Protein AF-A0A515DBM9-F1 (afdb_monomer)

Mean predicted aligned error: 14.66 Å

Organism: NCBI:txid2509614

Secondary structure (DSSP, 8-state):
---TTSHHHHHHHHHSSSSS-----PPPPEEEEEEEE-S--SS---PPPSEEEEEEEHHHHHTTEEEHHHHTT-EEE-TT---SEEEEE--SS-SEEEB-TTT--B----SS--EEEEEEESS-GGG-SEEEEEEES-EETTEE-EEEEEEETTEEEEEEEEEEEEEEE------PPPHHHHHHHHHHHHHHHHHHHT--

InterPro domains:
  IPR013424 PEP-CTERM protein-sorting domain [PF07589] (175-198)
  IPR013424 PEP-CTERM protein-sorting domain [TIGR02595] (176-200)

pLDDT: mean 72.13, std 17.48, range [35.03, 95.0]

Foldseek 3Di:
DDDPPVVVVVVVVVVVVPPPDPPPPDQQFKKKKWKDWDPQFDDDDDFDWPTKIFIAGLVCLLVQKDFQVRRLRIDTGGPPDDFDHKHKDCPKVDRIFGADSVFRFTDQDPDIGFIKIKTFHDDDPVPGQWMKIWTPRDDDPPHFDIAMFTGDRNHGPGGHGTTIGMGIDGPDDPPPPDVVVVVVVVVVVVVVVVVVVVVD

Nearest PDB structures (foldseek):
  2qxl-assembly1_B  TM=1.849E-01  e=3.961E-01  Saccharomyces cerevisiae
  6uxd-assembly2_B  TM=2.410E-01  e=1.593E+00  Chlamydia trachomatis L2/434/Bu
  7uqo-assembly1_A-2  TM=1.968E-01  e=7.526E+00  Papaver somniferum

Radius of gyration: 26.6 Å; Cα contacts (8 Å, |Δi|>4): 380; chains: 1; bounding box: 53×60×79 Å

Structure (mmCIF, N/CA/C/O backbone):
data_AF-A0A515DBM9-F1
#
_entry.id   AF-A0A515DBM9-F1
#
loop_
_atom_site.group_PDB
_atom_site.id
_atom_site.type_symbol
_atom_site.label_atom_id
_atom_site.label_alt_id
_atom_site.label_comp_id
_atom_site.label_asym_id
_atom_site.label_entity_id
_atom_site.label_seq_id
_atom_site.pdbx_PDB_ins_code
_atom_site.Cartn_x
_atom_site.Cartn_y
_atom_site.Cartn_z
_atom_site.occupancy
_atom_site.B_iso_or_equiv
_atom_site.auth_seq_id
_atom_site.auth_comp_id
_atom_site.auth_asym_id
_atom_site.auth_atom_id
_atom_site.pdbx_PDB_model_num
ATOM 1 N N . MET A 1 1 ? -8.341 -41.138 61.648 1.00 41.19 1 MET A N 1
ATOM 2 C CA . MET A 1 1 ? -9.030 -42.070 60.730 1.00 41.19 1 MET A CA 1
ATOM 3 C C . MET A 1 1 ? -10.044 -41.255 59.931 1.00 41.19 1 MET A C 1
ATOM 5 O O . MET A 1 1 ? -11.132 -40.985 60.417 1.00 41.19 1 MET A O 1
ATOM 9 N N . PHE A 1 2 ? -9.624 -40.714 58.783 1.00 37.59 2 PHE A N 1
ATOM 10 C CA . PHE A 1 2 ? -10.452 -39.827 57.959 1.00 37.59 2 PHE A CA 1
ATOM 11 C C . PHE A 1 2 ? -11.397 -40.660 57.083 1.00 37.59 2 PHE A C 1
ATOM 13 O O . PHE A 1 2 ? -10.978 -41.617 56.439 1.00 37.59 2 PHE A O 1
ATOM 20 N N . SER A 1 3 ? -12.682 -40.311 57.102 1.00 39.69 3 SER A N 1
ATOM 21 C CA . SER A 1 3 ? -13.741 -40.995 56.355 1.00 39.69 3 SER A CA 1
ATOM 22 C C . SER A 1 3 ? -13.562 -40.825 54.841 1.00 39.69 3 SER A C 1
ATOM 24 O O . SER A 1 3 ? -13.432 -39.707 54.341 1.00 39.69 3 SER A O 1
ATOM 26 N N . LEU A 1 4 ? -13.636 -41.942 54.107 1.00 41.78 4 LEU A N 1
ATOM 27 C CA . LEU A 1 4 ? -13.521 -42.051 52.642 1.00 41.78 4 LEU A CA 1
ATOM 28 C C . LEU A 1 4 ? -14.503 -41.161 51.847 1.00 41.78 4 LEU A C 1
ATOM 30 O O . LEU A 1 4 ? -14.350 -41.003 50.636 1.00 41.78 4 LEU A O 1
ATOM 34 N N . LYS A 1 5 ? -15.519 -40.576 52.496 1.00 42.00 5 LYS A N 1
ATOM 35 C CA . LYS A 1 5 ? -16.531 -39.735 51.837 1.00 42.00 5 LYS A CA 1
ATOM 36 C C . LYS A 1 5 ? -16.045 -38.313 51.527 1.00 42.00 5 LYS A C 1
ATOM 38 O O . LYS A 1 5 ? -16.562 -37.705 50.595 1.00 42.00 5 LYS A O 1
ATOM 43 N N . SER A 1 6 ? -15.022 -37.808 52.219 1.00 39.69 6 SER A N 1
ATOM 44 C CA . SER A 1 6 ? -14.533 -36.429 52.029 1.00 39.69 6 SER A CA 1
ATOM 45 C C . SER A 1 6 ? -13.520 -36.274 50.885 1.00 39.69 6 SER A C 1
ATOM 47 O O . SER A 1 6 ? -13.275 -35.163 50.427 1.00 39.69 6 SER A O 1
ATOM 49 N N . ILE A 1 7 ? -12.964 -37.379 50.376 1.00 42.91 7 ILE A N 1
ATOM 50 C CA . ILE A 1 7 ? -11.946 -37.368 49.306 1.00 42.91 7 ILE A CA 1
ATOM 51 C C . ILE A 1 7 ? -12.584 -37.237 47.908 1.00 42.91 7 ILE A C 1
ATOM 53 O O . ILE A 1 7 ? -11.959 -36.724 46.983 1.00 42.91 7 ILE A O 1
ATOM 57 N N . ARG A 1 8 ? -13.861 -37.612 47.742 1.00 36.41 8 ARG A N 1
ATOM 58 C CA . ARG A 1 8 ? -14.547 -37.541 46.436 1.00 36.41 8 ARG A CA 1
ATOM 59 C C . ARG A 1 8 ? -14.999 -36.134 46.032 1.00 36.41 8 ARG A C 1
ATOM 61 O O . ARG A 1 8 ? -15.153 -35.883 44.844 1.00 36.41 8 ARG A O 1
ATOM 68 N N . VAL A 1 9 ? -15.177 -35.211 46.979 1.00 38.59 9 VAL A N 1
ATOM 69 C CA . VAL A 1 9 ? -15.640 -33.843 46.668 1.00 38.59 9 VAL A CA 1
ATOM 70 C C . VAL A 1 9 ? -14.492 -32.953 46.175 1.00 38.59 9 VAL A C 1
ATOM 72 O O . VAL A 1 9 ? -14.706 -32.095 45.327 1.00 38.59 9 VAL A O 1
ATOM 75 N N . VAL A 1 10 ? -13.256 -33.203 46.616 1.00 37.72 10 VAL A N 1
ATOM 76 C CA . VAL A 1 10 ? -12.086 -32.407 46.200 1.00 37.72 10 VAL A CA 1
ATOM 77 C C . VAL A 1 10 ? -11.601 -32.796 44.795 1.00 37.72 10 VAL A C 1
ATOM 79 O O . VAL A 1 10 ? -11.209 -31.931 44.018 1.00 37.72 10 VAL A O 1
ATOM 82 N N . ALA A 1 11 ? -11.713 -34.073 44.413 1.00 35.62 11 ALA A N 1
ATOM 83 C CA . ALA A 1 11 ? -11.290 -34.542 43.090 1.00 35.62 11 ALA A CA 1
ATOM 84 C C . ALA A 1 11 ? -12.222 -34.097 41.941 1.00 35.62 11 ALA A C 1
ATOM 86 O O . ALA A 1 11 ? -11.766 -33.938 40.812 1.00 35.62 11 ALA A O 1
ATOM 87 N N . ILE A 1 12 ? -13.508 -33.844 42.212 1.00 40.81 12 ILE A N 1
ATOM 88 C CA . ILE A 1 12 ? -14.466 -33.392 41.184 1.00 40.81 12 ILE A CA 1
ATOM 89 C C . ILE A 1 12 ? -14.315 -31.889 40.888 1.00 40.81 12 ILE A C 1
ATOM 91 O O . ILE A 1 12 ? -14.577 -31.460 39.768 1.00 40.81 12 ILE A O 1
ATOM 95 N N . VAL A 1 13 ? -13.820 -31.092 41.841 1.00 37.94 13 VAL A N 1
ATOM 96 C CA . VAL A 1 13 ? -13.580 -29.652 41.627 1.00 37.94 13 VAL A CA 1
ATOM 97 C C . VAL A 1 13 ? -12.274 -29.394 40.862 1.00 37.94 13 VAL A C 1
ATOM 99 O O . VAL A 1 13 ? -12.200 -28.436 40.102 1.00 37.94 13 VAL A O 1
ATOM 102 N N . LEU A 1 14 ? -11.274 -30.273 40.985 1.00 36.97 14 LEU A N 1
ATOM 103 C CA . LEU A 1 14 ? -9.994 -30.154 40.269 1.00 36.97 14 LEU A CA 1
ATOM 104 C C . LEU A 1 14 ? -9.995 -30.775 38.862 1.00 36.97 14 LEU A C 1
ATOM 106 O O . LEU A 1 14 ? -9.186 -30.384 38.028 1.00 36.97 14 LEU A O 1
ATOM 110 N N . ALA A 1 15 ? -10.906 -31.707 38.568 1.00 35.03 15 ALA A N 1
ATOM 111 C CA . ALA A 1 15 ? -11.012 -32.306 37.233 1.00 35.03 15 ALA A CA 1
ATOM 112 C C . ALA A 1 15 ? -11.817 -31.450 36.232 1.00 35.03 15 ALA A C 1
ATOM 114 O O . ALA A 1 15 ? -11.713 -31.671 35.030 1.00 35.03 15 ALA A O 1
ATOM 115 N N . PHE A 1 16 ? -12.590 -30.462 36.704 1.00 38.28 16 PHE A N 1
ATOM 116 C CA . PHE A 1 16 ? -13.340 -29.529 35.846 1.00 38.28 16 PHE A CA 1
ATOM 117 C C . PHE A 1 16 ? -12.646 -28.180 35.622 1.00 38.28 16 PHE A C 1
ATOM 119 O O . PHE A 1 16 ? -13.092 -27.402 34.782 1.00 38.28 16 PHE A O 1
ATOM 126 N N . SER A 1 17 ? -11.554 -27.891 36.331 1.00 39.47 17 SER A N 1
ATOM 127 C CA . SER A 1 17 ? -10.783 -26.655 36.156 1.00 39.47 17 SER A CA 1
ATOM 128 C C . SER A 1 17 ? -9.688 -26.754 35.086 1.00 39.47 17 SER A C 1
ATOM 130 O O . SER A 1 17 ? -9.089 -25.739 34.746 1.00 39.47 17 SER A O 1
ATOM 132 N N . GLY A 1 18 ? -9.424 -27.948 34.540 1.00 35.88 18 GLY A N 1
ATOM 133 C CA . GLY A 1 18 ? -8.358 -28.178 33.556 1.00 35.88 18 GLY A CA 1
ATOM 134 C C . GLY A 1 18 ? -8.780 -28.147 32.081 1.00 35.88 18 GLY A C 1
ATOM 135 O O . GLY A 1 18 ? -7.912 -28.190 31.216 1.00 35.88 18 GLY A O 1
ATOM 136 N N . SER A 1 19 ? -10.081 -28.099 31.770 1.00 40.66 19 SER A N 1
ATOM 137 C CA . SER A 1 19 ? -10.599 -28.329 30.403 1.00 40.66 19 SER A CA 1
ATOM 138 C C . SER A 1 19 ? -11.521 -27.232 29.846 1.00 40.66 19 SER A C 1
ATOM 140 O O . SER A 1 19 ? -12.054 -27.362 28.749 1.00 40.66 19 SER A O 1
ATOM 142 N N . LEU A 1 20 ? -11.661 -26.116 30.551 1.00 38.69 20 LEU A N 1
ATOM 143 C CA . LEU A 1 20 ? -12.246 -24.863 30.065 1.00 38.69 20 LEU A CA 1
ATOM 144 C C . LEU A 1 20 ? -11.194 -23.836 30.477 1.00 38.69 20 LEU A C 1
ATOM 146 O O . LEU A 1 20 ? -11.063 -23.579 31.660 1.00 38.69 20 LEU A O 1
ATOM 150 N N . PHE A 1 21 ? -10.222 -23.438 29.666 1.00 46.12 21 PHE A N 1
ATOM 151 C CA . PHE A 1 21 ? -10.362 -22.517 28.554 1.00 46.12 21 PHE A CA 1
ATOM 152 C C . PHE A 1 21 ? -9.154 -22.715 27.629 1.00 46.12 21 PHE A C 1
ATOM 154 O O . PHE A 1 21 ? -8.140 -22.032 27.761 1.00 46.12 21 PHE A O 1
ATOM 161 N N . ALA A 1 22 ? -9.248 -23.628 26.662 1.00 40.09 22 ALA A N 1
ATOM 162 C CA . ALA A 1 22 ? -8.466 -23.458 25.444 1.00 40.09 22 ALA A CA 1
ATOM 163 C C . ALA A 1 22 ? -9.094 -22.271 24.702 1.00 40.09 22 ALA A C 1
ATOM 165 O O . ALA A 1 22 ? -9.957 -22.440 23.845 1.00 40.09 22 ALA A O 1
ATOM 166 N N . LEU A 1 23 ? -8.741 -21.051 25.117 1.00 48.28 23 LEU A N 1
ATOM 167 C CA . LEU A 1 23 ? -8.966 -19.867 24.306 1.00 48.28 23 LEU A CA 1
ATOM 168 C C . LEU A 1 23 ? -8.167 -20.105 23.028 1.00 48.28 23 LEU A C 1
ATOM 170 O O . LEU A 1 23 ? -6.951 -19.933 23.012 1.00 48.28 23 LEU A O 1
ATOM 174 N N . GLN A 1 24 ? -8.833 -20.559 21.965 1.00 43.47 24 GLN A N 1
ATOM 175 C CA . GLN A 1 24 ? -8.288 -20.364 20.632 1.00 43.47 24 GLN A CA 1
ATOM 176 C C . GLN A 1 24 ? -8.042 -18.865 20.512 1.00 43.47 24 GLN A C 1
ATOM 178 O O . GLN A 1 24 ? -8.988 -18.077 20.584 1.00 43.47 24 GLN A O 1
ATOM 183 N N . ALA A 1 25 ? -6.770 -18.477 20.407 1.00 50.06 25 ALA A N 1
ATOM 184 C CA . ALA A 1 25 ? -6.402 -17.122 20.049 1.00 50.06 25 ALA A CA 1
ATOM 185 C C . ALA A 1 25 ? -7.096 -16.831 18.716 1.00 50.06 25 ALA A C 1
ATOM 187 O O . ALA A 1 25 ? -6.750 -17.401 17.680 1.00 50.06 25 ALA A O 1
ATOM 188 N N . LYS A 1 26 ? -8.163 -16.034 18.766 1.00 60.38 26 LYS A N 1
ATOM 189 C CA . LYS A 1 26 ? -8.825 -15.553 17.563 1.00 60.38 26 LYS A CA 1
ATOM 190 C C . LYS A 1 26 ? -7.794 -14.694 16.837 1.00 60.38 26 LYS A C 1
ATOM 192 O O . LYS A 1 26 ? -7.182 -13.839 17.473 1.00 60.38 26 LYS A O 1
ATOM 197 N N . ALA A 1 27 ? -7.591 -14.945 15.545 1.00 69.00 27 ALA A N 1
ATOM 198 C CA . ALA A 1 27 ? -6.772 -14.065 14.723 1.00 69.00 27 ALA A CA 1
ATOM 199 C C . ALA A 1 27 ? -7.301 -12.631 14.873 1.00 69.00 27 ALA A C 1
ATOM 201 O O . ALA A 1 27 ? -8.520 -12.421 14.815 1.00 69.00 27 ALA A O 1
ATOM 202 N N . ASP A 1 28 ? -6.398 -11.685 15.133 1.00 81.94 28 ASP A N 1
ATOM 203 C CA . ASP A 1 28 ? -6.764 -10.275 15.215 1.00 81.94 28 ASP A CA 1
ATOM 204 C C . ASP A 1 28 ? -7.433 -9.883 13.889 1.00 81.94 28 ASP A C 1
ATOM 206 O O . ASP A 1 28 ? -6.882 -10.203 12.829 1.00 81.94 28 ASP A O 1
ATOM 210 N N . PRO A 1 29 ? -8.641 -9.287 13.902 1.00 90.00 29 PRO A N 1
ATOM 211 C CA . PRO A 1 29 ? -9.253 -8.798 12.680 1.00 90.00 29 PRO A CA 1
ATOM 212 C C . PRO A 1 29 ? -8.290 -7.892 11.911 1.00 90.00 29 PRO A C 1
ATOM 214 O O . PRO A 1 29 ? -7.491 -7.176 12.510 1.00 90.00 29 PRO A O 1
ATOM 217 N N . VAL A 1 30 ? -8.378 -7.914 10.586 1.00 92.31 30 VAL A N 1
ATOM 218 C CA . VAL A 1 30 ? -7.498 -7.123 9.721 1.00 92.31 30 VAL A CA 1
ATOM 219 C C . VAL A 1 30 ? -8.224 -5.906 9.169 1.00 92.31 30 VAL A C 1
ATOM 221 O O . VAL A 1 30 ? -9.422 -5.961 8.890 1.00 92.31 30 VAL A O 1
ATOM 224 N N . VAL A 1 31 ? -7.483 -4.815 9.021 1.00 93.94 31 VAL A N 1
ATOM 225 C CA . VAL A 1 31 ? -7.875 -3.602 8.310 1.00 93.94 31 VAL A CA 1
ATOM 226 C C . VAL A 1 31 ? -7.131 -3.597 6.984 1.00 93.94 31 VAL A C 1
ATOM 228 O O . VAL A 1 31 ? -5.901 -3.545 6.964 1.00 93.94 31 VAL A O 1
ATOM 231 N N . THR A 1 32 ? -7.875 -3.631 5.883 1.00 95.00 32 THR A N 1
ATOM 232 C CA . THR A 1 32 ? -7.285 -3.625 4.542 1.00 95.00 32 THR A CA 1
ATOM 233 C C . THR A 1 32 ? -7.113 -2.193 4.063 1.00 95.00 32 THR A C 1
ATOM 235 O O . THR A 1 32 ? -8.085 -1.439 3.962 1.00 95.00 32 THR A O 1
ATOM 238 N N . TYR A 1 33 ? -5.880 -1.825 3.733 1.00 92.62 33 TYR A N 1
ATOM 239 C CA . TYR A 1 33 ? -5.545 -0.556 3.103 1.00 92.62 33 TYR A CA 1
ATOM 240 C C . TYR A 1 33 ? -5.491 -0.734 1.594 1.00 92.62 33 TYR A C 1
ATOM 242 O O . TYR A 1 33 ? -4.859 -1.659 1.092 1.00 92.62 33 TYR A O 1
ATOM 250 N N . THR A 1 34 ? -6.158 0.157 0.864 1.00 92.12 34 THR A N 1
ATOM 251 C CA . THR A 1 34 ? -6.182 0.153 -0.604 1.00 92.12 34 THR A CA 1
ATOM 252 C C . THR A 1 34 ? -5.805 1.520 -1.147 1.00 92.12 34 THR A C 1
ATOM 254 O O . THR A 1 34 ? -6.347 2.540 -0.721 1.00 92.12 34 THR A O 1
ATOM 257 N N . TRP A 1 35 ? -4.894 1.532 -2.111 1.00 88.69 35 TRP A N 1
ATOM 258 C CA . TRP A 1 35 ? -4.529 2.721 -2.868 1.00 88.69 35 TRP A CA 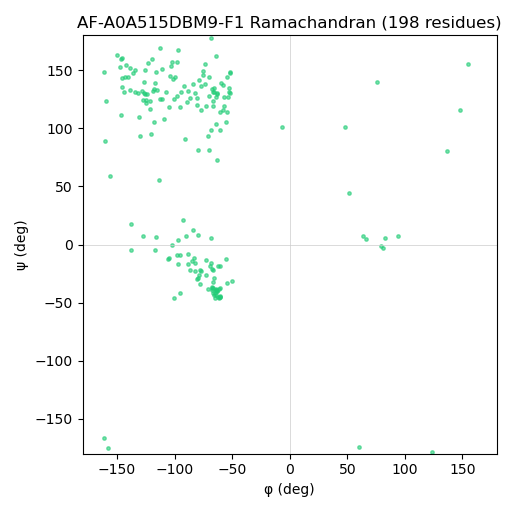1
ATOM 259 C C . TRP A 1 35 ? -5.575 3.060 -3.929 1.00 88.69 35 TRP A C 1
ATOM 261 O O . TRP A 1 35 ? -6.005 2.195 -4.693 1.00 88.69 35 TRP A O 1
ATOM 271 N N . THR A 1 36 ? -5.913 4.341 -4.042 1.00 84.88 36 THR A N 1
ATOM 272 C CA . THR A 1 36 ? -6.689 4.888 -5.155 1.00 84.88 36 THR A CA 1
ATOM 273 C C . THR A 1 36 ? -5.889 5.973 -5.857 1.00 84.88 36 THR A C 1
ATOM 275 O O . THR A 1 36 ? -5.494 6.967 -5.249 1.00 84.88 36 THR A O 1
ATOM 278 N N . THR A 1 37 ? -5.684 5.796 -7.160 1.00 81.06 37 THR A N 1
ATOM 279 C CA . THR A 1 37 ? -5.040 6.799 -8.011 1.00 81.06 37 THR A CA 1
ATOM 280 C C . THR A 1 37 ? -6.031 7.902 -8.371 1.00 81.06 37 THR A C 1
ATOM 282 O O . THR A 1 37 ? -7.204 7.641 -8.626 1.00 81.06 37 THR A O 1
ATOM 285 N N . THR A 1 38 ? -5.561 9.144 -8.415 1.00 76.75 38 THR A N 1
ATOM 286 C CA . THR A 1 38 ? -6.352 10.317 -8.796 1.00 76.75 38 THR A CA 1
ATOM 287 C C . THR A 1 38 ? -5.757 10.996 -10.023 1.00 76.75 38 THR A C 1
ATOM 289 O O . THR A 1 38 ? -4.566 10.883 -10.317 1.00 76.75 38 THR A O 1
ATOM 292 N N . SER A 1 39 ? -6.577 11.791 -10.705 1.00 67.75 39 SER A N 1
ATOM 293 C CA . SER A 1 39 ? -6.123 12.672 -11.782 1.00 67.75 39 SER A CA 1
ATOM 294 C C . SER A 1 39 ? -5.478 13.970 -11.272 1.00 67.75 39 SER A C 1
ATOM 296 O O . SER A 1 39 ? -5.244 14.877 -12.058 1.00 67.75 39 SER A O 1
ATOM 298 N N . GLN A 1 40 ? -5.224 14.120 -9.965 1.00 59.78 40 GLN A N 1
ATOM 299 C CA . GLN A 1 40 ? -4.712 15.368 -9.370 1.00 59.78 40 GLN A CA 1
ATOM 300 C C . GLN A 1 40 ? -3.183 15.423 -9.275 1.00 59.78 40 GLN A C 1
ATOM 302 O O . GLN A 1 40 ? -2.617 16.187 -8.497 1.00 59.78 40 GLN A O 1
ATOM 307 N N . GLY A 1 41 ? -2.512 14.612 -10.086 1.00 59.06 41 GLY A N 1
ATOM 308 C CA . GLY A 1 41 ? -1.076 14.696 -10.243 1.00 59.06 41 GLY A CA 1
ATOM 309 C C . GLY A 1 41 ? -0.601 16.011 -10.862 1.00 59.06 41 GLY A C 1
ATOM 310 O O . GLY A 1 41 ? -1.359 16.710 -11.529 1.00 59.06 41 GLY A O 1
ATOM 311 N N . PHE A 1 42 ? 0.681 16.332 -10.706 1.00 51.19 42 PHE A N 1
ATOM 312 C CA . PHE A 1 42 ? 1.343 17.251 -11.653 1.00 51.19 42 PHE A CA 1
ATOM 313 C C . PHE A 1 42 ? 1.454 16.511 -13.046 1.00 51.19 42 PHE A C 1
ATOM 315 O O . PHE A 1 42 ? 1.091 15.346 -13.133 1.00 51.19 42 PHE A O 1
ATOM 322 N N . GLY A 1 43 ? 1.963 17.074 -14.144 1.00 55.38 43 GLY A N 1
ATOM 323 C CA . GLY A 1 43 ? 2.383 16.292 -15.344 1.00 55.38 43 GLY A CA 1
ATOM 324 C C . GLY A 1 43 ? 1.353 15.412 -16.110 1.00 55.38 43 GLY A C 1
ATOM 325 O O . GLY A 1 43 ? 0.147 15.470 -15.892 1.00 55.38 43 GLY A O 1
ATOM 326 N N . GLN A 1 44 ? 1.835 14.640 -17.100 1.00 54.00 44 GLN A N 1
ATOM 327 C CA . GLN A 1 44 ? 0.997 13.814 -17.988 1.00 54.00 44 GLN A CA 1
ATOM 328 C C . GLN A 1 44 ? 0.606 12.497 -17.305 1.00 54.00 44 GLN A C 1
ATOM 330 O O . GLN A 1 44 ? 1.473 11.741 -16.870 1.00 54.00 44 GLN A O 1
ATOM 335 N N . HIS A 1 45 ? -0.696 12.208 -17.250 1.00 55.69 45 HIS A N 1
ATOM 336 C CA . HIS A 1 45 ? -1.196 10.953 -16.697 1.00 55.69 45 HIS A CA 1
ATOM 337 C C . HIS A 1 45 ? -0.718 9.750 -17.509 1.00 55.69 45 HIS A C 1
ATOM 339 O O . HIS A 1 45 ? -0.853 9.701 -18.732 1.00 55.69 45 HIS A O 1
ATOM 345 N N . VAL A 1 46 ? -0.188 8.781 -16.780 1.00 61.03 46 VAL A N 1
ATOM 346 C CA . VAL A 1 46 ? 0.196 7.450 -17.244 1.00 61.03 46 VAL A CA 1
ATOM 347 C C . VAL A 1 46 ? -0.730 6.426 -16.597 1.00 61.03 46 VAL A C 1
ATOM 349 O O . VAL A 1 46 ? -1.480 6.769 -15.677 1.00 61.03 46 VAL A O 1
ATOM 352 N N . ASP A 1 47 ? -0.674 5.181 -17.066 1.00 68.88 47 ASP A N 1
ATOM 353 C CA . ASP A 1 47 ? -1.463 4.088 -16.503 1.00 68.88 47 ASP A CA 1
ATOM 354 C C . ASP A 1 47 ? -1.282 4.003 -14.972 1.00 68.88 47 ASP A C 1
ATOM 356 O O . ASP A 1 47 ? -0.250 4.372 -14.400 1.00 68.88 47 ASP A O 1
ATOM 360 N N . GLN A 1 48 ? -2.320 3.565 -14.271 1.00 74.75 48 GLN A N 1
ATOM 361 C CA . GLN A 1 48 ? -2.311 3.442 -12.814 1.00 74.75 48 GLN A CA 1
ATOM 362 C C . GLN A 1 48 ? -2.004 2.000 -12.388 1.00 74.75 48 GLN A C 1
ATOM 364 O O . GLN A 1 48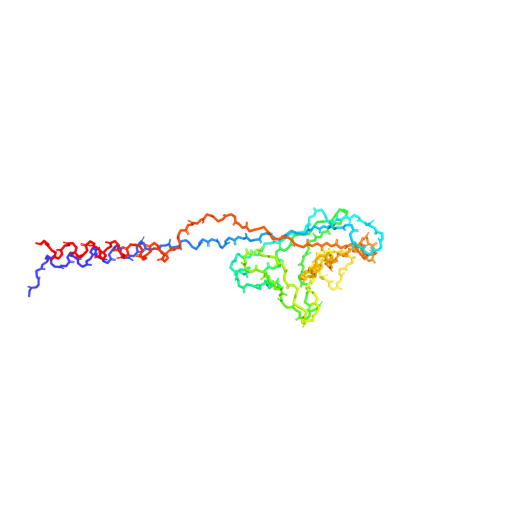 ? -2.267 1.075 -13.163 1.00 74.75 48 GLN A O 1
ATOM 369 N N . PRO A 1 49 ? -1.505 1.767 -11.157 1.00 79.06 49 PRO A N 1
ATOM 370 C CA . PRO A 1 49 ? -1.473 0.423 -10.598 1.00 79.06 49 PRO A CA 1
ATOM 371 C C . PRO A 1 49 ? -2.868 -0.211 -10.667 1.00 79.06 49 PRO A C 1
ATOM 373 O O . PRO A 1 49 ? -3.861 0.426 -10.308 1.00 79.06 49 PRO A O 1
ATOM 376 N N . SER A 1 50 ? -2.943 -1.468 -11.107 1.00 84.31 50 SER A N 1
ATOM 377 C CA . SER A 1 50 ? -4.197 -2.231 -11.117 1.00 84.31 50 SER A CA 1
ATOM 378 C C . SER A 1 50 ? -4.685 -2.511 -9.698 1.00 84.31 50 SER A C 1
ATOM 380 O O . SER A 1 50 ? -5.888 -2.573 -9.460 1.00 84.31 50 SER A O 1
ATOM 382 N N . SER A 1 51 ? -3.753 -2.670 -8.756 1.00 87.94 51 SER A N 1
ATOM 383 C CA . SER A 1 51 ? -4.043 -2.763 -7.328 1.00 87.94 51 SER A CA 1
ATOM 384 C C . SER A 1 51 ? -2.793 -2.480 -6.500 1.00 87.94 51 SER A C 1
ATOM 386 O O . SER A 1 51 ? -1.675 -2.818 -6.896 1.00 87.94 51 SER A O 1
ATOM 388 N N . ALA A 1 52 ? -2.998 -1.900 -5.324 1.00 89.69 52 ALA A N 1
ATOM 389 C CA . ALA A 1 52 ? -1.977 -1.747 -4.303 1.00 89.69 52 ALA A CA 1
ATOM 390 C C . ALA A 1 52 ? -2.648 -1.852 -2.931 1.00 89.69 52 ALA A C 1
ATOM 392 O O . ALA A 1 52 ? -3.471 -1.004 -2.576 1.00 89.69 52 ALA A O 1
ATOM 393 N N . THR A 1 53 ? -2.357 -2.940 -2.215 1.00 92.31 53 THR A N 1
ATOM 394 C CA . THR A 1 53 ? -3.080 -3.321 -0.994 1.00 92.31 53 THR A CA 1
ATOM 395 C C . THR A 1 53 ? -2.184 -3.980 0.037 1.00 92.31 53 THR A C 1
ATOM 397 O O . THR A 1 53 ? -1.337 -4.798 -0.317 1.00 92.31 53 THR A O 1
ATOM 400 N N . PHE A 1 54 ? -2.432 -3.706 1.311 1.00 91.94 54 PHE A N 1
ATOM 401 C CA . PHE A 1 54 ? -1.833 -4.435 2.426 1.00 91.94 54 PHE A CA 1
ATOM 402 C C . PHE A 1 54 ? -2.832 -4.531 3.582 1.00 91.94 54 PHE A C 1
ATOM 404 O O . PHE A 1 54 ? -3.787 -3.753 3.650 1.00 91.94 54 PHE A O 1
ATOM 411 N N . ASP A 1 55 ? -2.600 -5.473 4.489 1.00 93.44 55 ASP A N 1
ATOM 412 C CA . ASP A 1 55 ? -3.441 -5.674 5.665 1.00 93.44 55 ASP A CA 1
ATOM 413 C C . ASP A 1 55 ? -2.664 -5.317 6.930 1.00 93.44 55 ASP A C 1
ATOM 415 O O . ASP A 1 55 ? -1.610 -5.897 7.182 1.00 93.44 55 ASP A O 1
ATOM 419 N N . ALA A 1 56 ? -3.217 -4.423 7.748 1.00 91.94 56 ALA A N 1
ATOM 420 C CA . ALA A 1 56 ? -2.731 -4.153 9.098 1.00 91.94 56 ALA A CA 1
ATOM 421 C C . ALA A 1 56 ? -3.648 -4.815 10.133 1.00 91.94 56 ALA A C 1
ATOM 423 O O . ALA A 1 56 ? -4.841 -5.012 9.892 1.00 91.94 56 ALA A O 1
ATOM 424 N N . SER A 1 57 ? -3.121 -5.137 11.312 1.00 92.69 57 SER A N 1
ATOM 425 C CA . SER A 1 57 ? -3.952 -5.657 12.396 1.00 92.69 57 SER A CA 1
ATOM 426 C C . SER A 1 57 ? -4.870 -4.557 12.950 1.00 92.69 57 SER A C 1
ATOM 428 O O . SER A 1 57 ? -4.493 -3.382 13.020 1.00 92.69 57 SER A O 1
ATOM 430 N N . LEU A 1 58 ? -6.094 -4.908 13.353 1.00 91.38 58 LEU A N 1
ATOM 431 C CA . LEU A 1 58 ? -7.023 -3.949 13.950 1.00 91.38 58 LEU A CA 1
ATOM 432 C C . LEU A 1 58 ? -6.431 -3.347 15.229 1.00 91.38 58 LEU A C 1
ATOM 434 O O . LEU A 1 58 ? -6.583 -2.149 15.454 1.00 91.38 58 LEU A O 1
ATOM 438 N N . SER A 1 59 ? -5.709 -4.143 16.022 1.00 90.06 59 SER A N 1
ATOM 439 C CA . SER A 1 59 ? -5.001 -3.650 17.208 1.00 90.06 59 SER A CA 1
ATOM 440 C C . SER A 1 59 ? -3.923 -2.611 16.880 1.00 90.06 59 SER A C 1
ATOM 442 O O . SER A 1 59 ? -3.808 -1.620 17.603 1.00 90.06 59 SER A O 1
ATOM 444 N N . ALA A 1 60 ? -3.176 -2.771 15.781 1.00 90.56 60 ALA A N 1
ATOM 445 C CA . ALA A 1 60 ? -2.196 -1.782 15.335 1.00 90.56 60 ALA A CA 1
ATOM 446 C C . ALA A 1 60 ? -2.889 -0.470 14.943 1.00 90.56 60 ALA A C 1
ATOM 448 O O . ALA A 1 60 ? -2.514 0.597 15.428 1.00 90.56 60 ALA A O 1
ATOM 449 N N . VAL A 1 61 ? -3.978 -0.540 14.169 1.00 91.44 61 VAL A N 1
ATOM 450 C CA . VAL A 1 61 ? -4.768 0.649 13.802 1.00 91.44 61 VAL A CA 1
ATOM 451 C C . VAL A 1 61 ? -5.342 1.345 15.038 1.00 91.44 61 VAL A C 1
ATOM 453 O O . VAL A 1 61 ? -5.227 2.561 15.171 1.00 91.44 61 VAL A O 1
ATOM 456 N N . GLN A 1 62 ? -5.897 0.585 15.984 1.00 91.94 62 GLN A N 1
ATOM 457 C CA . GLN A 1 62 ? -6.453 1.120 17.231 1.00 91.94 62 GLN A CA 1
ATOM 458 C C . GLN A 1 62 ? -5.392 1.720 18.163 1.00 91.94 62 GLN A C 1
ATOM 460 O O . GLN A 1 62 ? -5.722 2.563 18.996 1.00 91.94 62 GLN A O 1
ATOM 465 N N . SER A 1 63 ? -4.121 1.335 18.012 1.00 90.44 63 SER A N 1
ATOM 466 C CA . SER A 1 63 ? -3.006 1.979 18.712 1.00 90.44 63 SER A CA 1
ATOM 467 C C . SER A 1 63 ? -2.681 3.378 18.167 1.00 90.44 63 SER A C 1
ATOM 469 O O . SER A 1 63 ? -1.956 4.135 18.809 1.00 90.44 63 SER A O 1
ATOM 471 N N . GLY A 1 64 ? -3.230 3.734 16.998 1.00 87.75 64 GLY A N 1
ATOM 472 C CA . GLY A 1 64 ? -3.016 5.016 16.327 1.00 87.75 64 GLY A CA 1
ATOM 473 C C . GLY A 1 64 ? -1.733 5.093 15.502 1.00 87.75 64 GLY A C 1
ATOM 474 O O . GLY A 1 64 ? -1.418 6.160 14.976 1.00 87.75 64 GLY A O 1
ATOM 475 N N . LYS A 1 65 ? -0.992 3.986 15.372 1.00 87.12 65 LYS A N 1
ATOM 476 C CA . LYS A 1 65 ? 0.248 3.922 14.598 1.00 87.12 65 LYS A CA 1
ATOM 477 C C . LYS A 1 65 ? 0.401 2.574 13.898 1.00 87.12 65 LYS A C 1
ATOM 479 O O . LYS A 1 65 ? 0.302 1.530 14.533 1.00 87.12 65 LYS A O 1
ATOM 484 N N . ILE A 1 66 ? 0.707 2.613 12.605 1.00 87.06 66 ILE A N 1
ATOM 485 C CA . ILE A 1 66 ? 1.052 1.442 11.787 1.00 87.06 66 ILE A CA 1
ATOM 486 C C . ILE A 1 66 ? 2.546 1.492 11.507 1.00 87.06 66 ILE A C 1
ATOM 488 O O . ILE A 1 66 ? 3.058 2.537 11.124 1.00 87.06 66 ILE A O 1
ATOM 492 N N . THR A 1 67 ? 3.265 0.397 11.712 1.00 85.12 67 THR A N 1
ATOM 493 C CA . THR A 1 67 ? 4.718 0.335 11.511 1.00 85.12 67 THR A CA 1
ATOM 494 C C . THR A 1 67 ? 5.081 -0.237 10.144 1.00 85.12 67 THR A C 1
ATOM 496 O O . THR A 1 67 ? 4.264 -0.870 9.479 1.00 85.12 67 THR A O 1
ATOM 499 N N . ALA A 1 68 ? 6.346 -0.099 9.739 1.00 80.44 68 ALA A N 1
ATOM 500 C CA . ALA A 1 68 ? 6.850 -0.738 8.521 1.00 80.44 68 ALA A CA 1
ATOM 501 C C . ALA A 1 68 ? 6.620 -2.267 8.486 1.00 80.44 68 ALA A C 1
ATOM 503 O O . ALA A 1 68 ? 6.368 -2.832 7.422 1.00 80.44 68 ALA A O 1
ATOM 504 N N . ASN A 1 69 ? 6.657 -2.942 9.642 1.00 84.62 69 ASN A N 1
ATOM 505 C CA . ASN A 1 69 ? 6.402 -4.383 9.722 1.00 84.62 69 ASN A CA 1
ATOM 506 C C . ASN A 1 69 ? 4.947 -4.727 9.387 1.00 84.62 69 ASN A C 1
ATOM 508 O O . ASN A 1 69 ? 4.703 -5.718 8.700 1.00 84.62 69 ASN A O 1
ATOM 512 N N . ASP A 1 70 ? 4.000 -3.889 9.810 1.00 87.56 70 ASP A N 1
ATOM 513 C CA . ASP A 1 70 ? 2.567 -4.068 9.543 1.00 87.56 70 ASP A CA 1
ATOM 514 C C . ASP A 1 70 ? 2.219 -3.880 8.056 1.00 87.56 70 ASP A C 1
ATOM 516 O O . ASP A 1 70 ? 1.147 -4.276 7.617 1.00 87.56 70 ASP A O 1
ATOM 520 N N . ILE A 1 71 ? 3.128 -3.280 7.282 1.00 86.12 71 ILE A N 1
ATOM 521 C CA . ILE A 1 71 ? 2.961 -2.950 5.857 1.00 86.12 71 ILE A CA 1
ATOM 522 C C . ILE A 1 71 ? 3.753 -3.922 4.959 1.00 86.12 71 ILE A C 1
ATOM 524 O O . ILE A 1 71 ? 3.572 -3.971 3.741 1.00 86.12 71 ILE A O 1
ATOM 528 N N . SER A 1 72 ? 4.633 -4.736 5.548 1.00 83.94 72 SER A N 1
ATOM 529 C CA . SER A 1 72 ? 5.557 -5.631 4.831 1.00 83.94 72 SER A CA 1
ATOM 530 C C . SER A 1 72 ? 4.875 -6.686 3.949 1.00 83.94 72 SER A C 1
ATOM 532 O O . SER A 1 72 ? 5.493 -7.225 3.035 1.00 83.94 72 SER A O 1
ATOM 534 N N . ASN A 1 73 ? 3.592 -6.955 4.184 1.00 87.25 73 ASN A N 1
ATOM 535 C CA . ASN A 1 73 ? 2.745 -7.853 3.402 1.00 87.25 73 ASN A CA 1
ATOM 536 C C . ASN A 1 73 ? 2.113 -7.193 2.163 1.00 87.25 73 ASN A C 1
ATOM 538 O O . ASN A 1 73 ? 1.199 -7.775 1.574 1.00 87.25 73 ASN A O 1
ATOM 542 N N . ILE A 1 74 ? 2.558 -5.996 1.765 1.00 87.81 74 ILE A N 1
ATOM 543 C CA . ILE A 1 74 ? 1.984 -5.301 0.617 1.00 87.81 74 ILE A CA 1
ATOM 544 C C . ILE A 1 74 ? 2.060 -6.112 -0.682 1.00 87.81 74 ILE A C 1
ATOM 546 O O . ILE A 1 74 ? 3.093 -6.673 -1.056 1.00 87.81 74 ILE A O 1
ATOM 550 N N . GLN A 1 75 ? 0.948 -6.076 -1.413 1.00 88.81 75 GLN A N 1
ATOM 551 C CA . GLN A 1 75 ? 0.793 -6.580 -2.766 1.00 88.81 75 GLN A CA 1
ATOM 552 C C . GLN A 1 75 ? 0.602 -5.415 -3.741 1.00 88.81 75 GLN A C 1
ATOM 554 O O . GLN A 1 75 ? -0.295 -4.585 -3.577 1.00 88.81 75 GLN A O 1
ATOM 559 N N . LEU A 1 76 ? 1.448 -5.362 -4.769 1.00 87.19 76 LEU A N 1
ATOM 560 C CA . LEU A 1 76 ? 1.474 -4.312 -5.785 1.00 87.19 76 LEU A CA 1
ATOM 561 C C . LEU A 1 76 ? 1.375 -4.939 -7.176 1.00 87.19 76 LEU A C 1
ATOM 563 O O . LEU A 1 76 ? 2.155 -5.828 -7.514 1.00 87.19 76 LEU A O 1
ATOM 567 N N . PHE A 1 77 ? 0.454 -4.440 -7.998 1.00 87.00 77 PHE A N 1
ATOM 568 C CA . PHE A 1 77 ? 0.274 -4.883 -9.377 1.00 87.00 77 PHE A CA 1
ATOM 569 C C . PHE A 1 77 ? 0.183 -3.682 -10.308 1.00 87.00 77 PHE A C 1
ATOM 571 O O . PHE A 1 77 ? -0.602 -2.761 -10.081 1.00 87.00 77 PHE A O 1
ATOM 578 N N . TYR A 1 78 ? 0.963 -3.716 -11.385 1.00 85.81 78 TYR A N 1
ATOM 579 C CA . TYR A 1 78 ? 1.007 -2.651 -12.377 1.00 85.81 78 TYR A CA 1
ATOM 580 C C . TYR A 1 78 ? 0.960 -3.246 -13.793 1.00 85.81 78 TYR A C 1
ATOM 582 O O . TYR A 1 78 ? 1.717 -4.181 -14.070 1.00 85.81 78 TYR A O 1
ATOM 590 N N . PRO A 1 79 ? 0.098 -2.746 -14.699 1.00 85.44 79 PRO A N 1
ATOM 591 C CA . PRO A 1 79 ? 0.013 -3.254 -16.066 1.00 85.44 79 PRO A CA 1
ATOM 592 C C . PRO A 1 79 ? 1.370 -3.260 -16.781 1.00 85.44 79 PRO A C 1
ATOM 594 O O . PRO A 1 79 ? 2.058 -2.249 -16.851 1.00 85.44 79 PRO A O 1
ATOM 597 N N . GLY A 1 80 ? 1.766 -4.411 -17.325 1.00 84.56 80 GLY A N 1
ATOM 598 C CA . GLY A 1 80 ? 3.019 -4.539 -18.076 1.00 84.56 80 GLY A CA 1
ATOM 599 C C . GLY A 1 80 ? 4.288 -4.659 -17.225 1.00 84.56 80 GLY A C 1
ATOM 600 O O . GLY A 1 80 ? 5.356 -4.849 -17.801 1.00 84.56 80 GLY A O 1
ATOM 601 N N . LEU A 1 81 ? 4.188 -4.621 -15.890 1.00 87.19 81 LEU A N 1
ATOM 602 C CA . LEU A 1 81 ? 5.300 -4.902 -14.980 1.00 87.19 81 LEU A CA 1
ATOM 603 C C . LEU A 1 81 ? 5.023 -6.146 -14.142 1.00 87.19 81 LEU A C 1
ATOM 605 O O . LEU A 1 81 ? 3.887 -6.466 -13.801 1.00 87.19 81 LEU A O 1
ATOM 609 N N . THR A 1 82 ? 6.088 -6.863 -13.804 1.00 88.94 82 THR A N 1
ATOM 610 C CA . THR A 1 82 ? 6.040 -8.000 -12.885 1.00 88.94 82 THR A CA 1
ATOM 611 C C . TH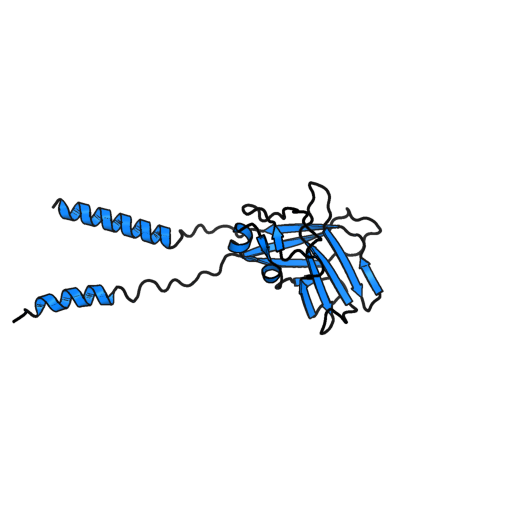R A 1 82 ? 7.025 -7.746 -11.763 1.00 88.94 82 THR A C 1
ATOM 613 O O . THR A 1 82 ? 8.189 -7.448 -12.017 1.00 88.94 82 THR A O 1
ATOM 616 N N . PHE A 1 83 ? 6.553 -7.885 -10.529 1.00 88.94 83 PHE A N 1
ATOM 617 C CA . PHE A 1 83 ? 7.363 -7.754 -9.328 1.00 88.94 83 PHE A CA 1
ATOM 618 C C . PHE A 1 83 ? 7.376 -9.092 -8.599 1.00 88.94 83 PHE A C 1
ATOM 620 O O . PHE A 1 83 ? 6.355 -9.776 -8.534 1.00 88.94 83 PHE A O 1
ATOM 627 N N . ASN A 1 84 ? 8.532 -9.479 -8.073 1.00 89.31 84 ASN A N 1
ATOM 628 C CA . ASN A 1 84 ? 8.698 -10.720 -7.315 1.00 89.31 84 ASN A CA 1
ATOM 629 C C . ASN A 1 84 ? 9.113 -10.474 -5.862 1.00 89.31 84 ASN A C 1
ATOM 631 O O . ASN A 1 84 ? 9.187 -11.427 -5.093 1.00 89.31 84 ASN A O 1
ATOM 635 N N . ASN A 1 85 ? 9.366 -9.217 -5.496 1.00 86.88 85 ASN A N 1
ATOM 636 C CA . ASN A 1 85 ? 9.700 -8.802 -4.144 1.00 86.88 85 ASN A CA 1
ATOM 637 C C . ASN A 1 85 ? 9.053 -7.454 -3.821 1.00 86.88 85 ASN A C 1
ATOM 639 O O . ASN A 1 85 ? 8.806 -6.635 -4.712 1.00 86.88 85 ASN A O 1
ATOM 643 N N . SER A 1 86 ? 8.818 -7.218 -2.536 1.00 85.44 86 SER A N 1
ATOM 644 C CA . SER A 1 86 ? 8.405 -5.928 -1.997 1.00 85.44 86 SER A CA 1
ATOM 645 C C . SER A 1 86 ? 9.186 -5.611 -0.727 1.00 85.44 86 SER A C 1
ATOM 647 O O . SER A 1 86 ? 9.592 -6.499 0.020 1.00 85.44 86 SER A O 1
ATOM 649 N N . VAL A 1 87 ? 9.444 -4.326 -0.514 1.00 82.44 87 VAL A N 1
ATOM 65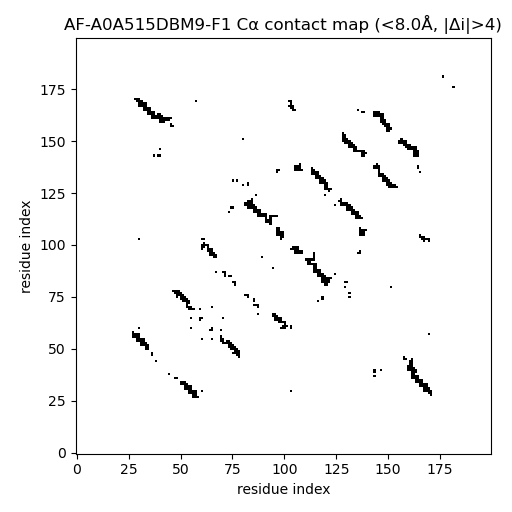0 C CA . VAL A 1 87 ? 10.071 -3.773 0.684 1.00 82.44 87 VAL A CA 1
ATOM 651 C C . VAL A 1 87 ? 9.363 -2.484 1.068 1.00 82.44 87 VAL A C 1
ATOM 653 O O . VAL A 1 87 ? 8.845 -1.755 0.221 1.00 82.44 87 VAL A O 1
ATOM 656 N N . VAL A 1 88 ? 9.381 -2.179 2.358 1.00 78.56 88 VAL A N 1
ATOM 657 C CA . VAL A 1 88 ? 9.011 -0.859 2.861 1.00 78.56 88 VAL A CA 1
ATOM 658 C C . VAL A 1 88 ? 10.305 -0.069 3.017 1.00 78.56 88 VAL A C 1
ATOM 660 O O . VAL A 1 88 ? 11.215 -0.485 3.734 1.00 78.56 88 VAL A O 1
ATOM 663 N N . SER A 1 89 ? 10.423 1.026 2.274 1.00 68.50 89 SER A N 1
ATOM 664 C CA . SER A 1 89 ? 11.580 1.910 2.307 1.00 68.50 89 SER A CA 1
ATOM 665 C C . SER A 1 89 ? 11.666 2.602 3.658 1.00 68.50 89 SER A C 1
ATOM 667 O O . SER A 1 89 ? 10.751 3.318 4.053 1.00 68.50 89 SER A O 1
ATOM 669 N N . THR A 1 90 ? 12.810 2.436 4.317 1.00 55.91 90 THR A N 1
ATOM 670 C CA . THR A 1 90 ? 13.226 3.227 5.483 1.00 55.91 90 THR A CA 1
ATOM 671 C C . THR A 1 90 ? 14.032 4.465 5.072 1.00 55.91 90 THR A C 1
ATOM 673 O O . THR A 1 90 ? 14.653 5.108 5.916 1.00 55.91 90 THR A O 1
ATOM 676 N N . PHE A 1 91 ? 14.125 4.766 3.768 1.00 45.97 91 PHE A N 1
ATOM 677 C CA . PHE A 1 91 ? 14.744 5.999 3.280 1.00 45.97 91 PHE A CA 1
ATOM 678 C C . PHE A 1 91 ? 13.732 7.138 3.426 1.00 45.97 91 PHE A C 1
ATOM 680 O O . PHE A 1 91 ? 12.999 7.476 2.501 1.00 45.97 91 PHE A O 1
ATOM 687 N N . GLY A 1 92 ? 13.684 7.639 4.653 1.00 46.94 92 GLY A N 1
ATOM 688 C CA . GLY A 1 92 ? 12.712 8.562 5.222 1.00 46.94 92 GLY A CA 1
ATOM 689 C C . GLY A 1 92 ? 12.627 8.170 6.691 1.00 46.94 92 GLY A C 1
ATOM 690 O O . GLY A 1 92 ? 12.344 7.016 6.986 1.00 46.94 92 GLY A O 1
ATOM 691 N N . PHE A 1 93 ? 13.014 9.049 7.612 1.00 42.34 93 PHE A N 1
ATOM 692 C CA . PHE A 1 93 ? 13.284 8.690 9.013 1.00 42.34 93 PHE A CA 1
ATOM 693 C C . PHE A 1 93 ? 12.034 8.283 9.821 1.00 42.34 93 PHE A C 1
ATOM 695 O O . PHE A 1 93 ? 12.150 8.041 11.025 1.00 42.34 93 PHE A O 1
ATOM 702 N N . ASP A 1 94 ? 10.864 8.174 9.184 1.00 54.62 94 ASP A N 1
ATOM 703 C CA . ASP A 1 94 ? 9.666 7.637 9.813 1.00 54.62 94 ASP A CA 1
ATOM 704 C C . ASP A 1 94 ? 9.581 6.106 9.696 1.00 54.62 94 ASP A C 1
ATOM 706 O O . ASP A 1 94 ? 9.648 5.508 8.622 1.00 54.62 94 ASP A O 1
ATOM 710 N N . PHE A 1 95 ? 9.422 5.459 10.848 1.00 63.53 95 PHE A N 1
ATOM 711 C CA . PHE A 1 95 ? 9.271 4.009 10.982 1.00 63.53 95 PHE A CA 1
ATOM 712 C C . PHE A 1 95 ? 7.801 3.580 11.082 1.00 63.53 95 PHE A C 1
ATOM 714 O O . PHE A 1 95 ? 7.510 2.396 11.299 1.00 63.53 95 PHE A O 1
ATOM 721 N N . GLY A 1 96 ? 6.866 4.523 10.964 1.00 73.62 96 GLY A N 1
ATOM 722 C CA . GLY A 1 96 ? 5.446 4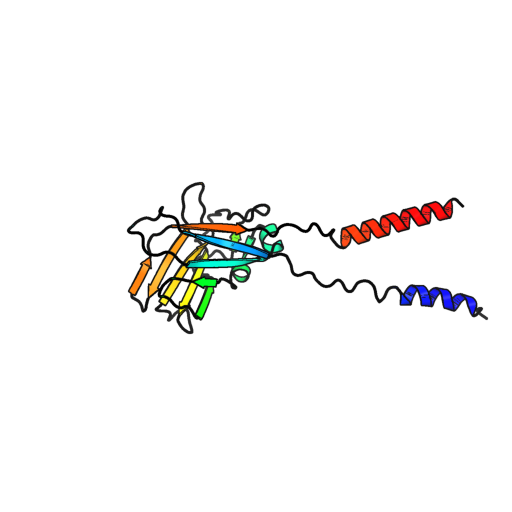.233 10.891 1.00 73.62 96 GLY A CA 1
ATOM 723 C C . GLY A 1 96 ? 4.638 5.342 10.235 1.00 73.62 96 GLY A C 1
ATOM 724 O O . GLY A 1 96 ? 5.182 6.304 9.729 1.00 73.62 96 GLY A O 1
ATOM 725 N N . ALA A 1 97 ? 3.327 5.166 10.236 1.00 79.62 97 ALA A N 1
ATOM 726 C CA . ALA A 1 97 ? 2.358 6.165 9.825 1.00 79.62 97 ALA A CA 1
ATOM 727 C C . ALA A 1 97 ? 1.342 6.336 10.946 1.00 79.62 97 ALA A C 1
ATOM 729 O O . ALA A 1 97 ? 0.916 5.346 11.564 1.00 79.62 97 ALA A O 1
ATOM 730 N N . TYR A 1 98 ? 0.946 7.575 11.208 1.00 84.12 98 TYR A N 1
ATOM 731 C CA . TYR A 1 98 ? -0.086 7.847 12.195 1.00 84.12 98 TYR A CA 1
ATOM 732 C C . TYR A 1 98 ? -1.456 7.683 11.554 1.00 84.12 98 TYR A C 1
ATOM 734 O O . TYR A 1 98 ? -1.701 8.089 10.421 1.00 84.12 98 TYR A O 1
ATOM 742 N N . VAL A 1 99 ? -2.375 7.059 12.283 1.00 87.06 99 VAL A N 1
ATOM 743 C CA . VAL A 1 99 ? -3.726 6.789 11.790 1.00 87.06 99 VAL A CA 1
ATOM 744 C C . VAL A 1 99 ? -4.760 7.143 12.839 1.00 87.06 99 VAL A C 1
ATOM 746 O O . VAL A 1 99 ? -4.527 7.046 14.042 1.00 87.06 99 VAL A O 1
ATOM 749 N N . ASN A 1 100 ? -5.943 7.534 12.383 1.00 87.88 100 ASN A N 1
ATOM 750 C CA . ASN A 1 100 ? -7.097 7.705 13.240 1.00 87.88 100 ASN A CA 1
ATOM 751 C C . ASN A 1 100 ? -7.522 6.326 13.789 1.00 87.88 100 ASN A C 1
ATOM 753 O O . ASN A 1 100 ? -7.923 5.471 12.997 1.00 87.88 100 ASN A O 1
ATOM 757 N N . PRO A 1 101 ? -7.521 6.105 15.117 1.00 89.25 101 PRO A N 1
ATOM 758 C CA . PRO A 1 101 ? -7.832 4.796 15.702 1.00 89.25 101 PRO A CA 1
ATOM 759 C C . PRO A 1 101 ? -9.247 4.273 15.430 1.00 89.25 101 PRO A C 1
ATOM 761 O O . PRO A 1 101 ? -9.518 3.088 15.608 1.00 89.25 101 PRO A O 1
ATOM 764 N N . VAL A 1 102 ? -10.168 5.160 15.045 1.00 87.75 102 VAL A N 1
ATOM 765 C CA . VAL A 1 102 ? -11.580 4.842 14.806 1.00 87.75 102 VAL A CA 1
ATOM 766 C C . VAL A 1 102 ? -11.842 4.569 13.330 1.00 87.75 102 VAL A C 1
ATOM 768 O O . VAL A 1 102 ? -12.594 3.657 13.001 1.00 87.75 102 VAL A O 1
ATOM 771 N N . THR A 1 103 ? -11.249 5.362 12.436 1.00 88.69 103 THR A N 1
ATOM 772 C CA . THR A 1 103 ? -11.528 5.287 10.992 1.00 88.69 103 THR A CA 1
ATOM 773 C C . THR A 1 103 ? -10.417 4.630 10.181 1.00 88.69 103 THR A C 1
ATOM 775 O O . THR A 1 103 ? -10.628 4.349 9.006 1.00 88.69 103 THR A O 1
ATOM 778 N N . GLY A 1 104 ? -9.232 4.421 10.759 1.00 87.25 104 GLY A N 1
ATOM 779 C CA . GLY A 1 104 ? -8.031 3.983 10.042 1.00 87.25 104 GLY A CA 1
ATOM 780 C C . GLY A 1 104 ? -7.497 5.006 9.034 1.00 87.25 104 GLY A C 1
ATOM 781 O O . GLY A 1 104 ? -6.563 4.715 8.297 1.00 87.25 104 GLY A O 1
ATOM 782 N N . ALA A 1 105 ? -8.078 6.207 8.963 1.00 86.69 105 ALA A N 1
ATOM 783 C CA . ALA A 1 105 ? -7.601 7.239 8.051 1.00 86.69 105 ALA A CA 1
ATOM 784 C C . ALA A 1 105 ? -6.193 7.687 8.454 1.00 86.69 105 ALA A C 1
ATOM 786 O O . ALA A 1 105 ? -5.955 7.951 9.632 1.00 86.69 105 ALA A O 1
ATOM 787 N N . LEU A 1 106 ? -5.292 7.803 7.480 1.00 82.81 106 LEU A N 1
ATOM 788 C CA . LEU A 1 106 ? -3.956 8.351 7.701 1.00 82.81 106 LEU A CA 1
ATOM 789 C C . LEU A 1 106 ? -4.051 9.787 8.228 1.00 82.81 106 LEU A C 1
ATOM 791 O O . LEU A 1 106 ? -4.886 10.581 7.784 1.00 82.81 106 LEU A O 1
ATOM 795 N N . VAL A 1 107 ? -3.202 10.098 9.197 1.00 78.94 107 VAL A N 1
ATOM 796 C CA . VAL A 1 107 ? -3.089 11.401 9.842 1.00 78.94 107 VAL A CA 1
ATOM 797 C C . VAL A 1 107 ? -1.687 11.899 9.558 1.00 78.94 107 VAL A C 1
ATOM 799 O O . VAL A 1 107 ? -0.738 11.439 10.179 1.00 78.94 107 VAL A O 1
ATOM 802 N N . PHE A 1 108 ? -1.578 12.864 8.645 1.00 71.44 108 PHE A N 1
ATOM 803 C CA . PHE A 1 108 ? -0.291 13.465 8.322 1.00 71.44 108 PHE A CA 1
ATOM 804 C C . PHE A 1 108 ? 0.337 14.072 9.581 1.00 71.44 108 PHE A C 1
ATOM 806 O O . PHE A 1 108 ? -0.204 15.023 10.157 1.00 71.44 108 PHE A O 1
ATOM 813 N N . HIS A 1 109 ? 1.476 13.524 9.990 1.00 63.66 109 HIS A N 1
ATOM 814 C CA . HIS A 1 109 ? 2.275 14.021 11.100 1.00 63.66 109 HIS A CA 1
ATOM 815 C C . HIS A 1 109 ? 3.660 14.381 10.549 1.00 63.66 109 HIS A C 1
ATOM 817 O O . HIS A 1 109 ? 4.515 13.522 10.364 1.00 63.66 109 HIS A O 1
ATOM 823 N N . ASP A 1 110 ? 3.867 15.656 10.210 1.00 55.72 110 ASP A N 1
ATOM 824 C CA . ASP A 1 110 ? 5.126 16.136 9.629 1.00 55.72 110 ASP A CA 1
ATOM 825 C C . ASP A 1 110 ? 6.238 16.134 10.679 1.00 55.72 110 ASP A C 1
ATOM 827 O O . ASP A 1 110 ? 6.372 17.099 11.424 1.00 55.72 110 ASP A O 1
ATOM 831 N N . ASP A 1 111 ? 7.010 15.050 10.758 1.00 51.66 111 ASP A N 1
ATOM 832 C CA . ASP A 1 111 ? 8.212 15.007 11.597 1.00 51.66 111 ASP A CA 1
ATOM 833 C C . ASP A 1 111 ? 9.435 14.325 10.939 1.00 51.66 111 ASP A C 1
ATOM 835 O O . ASP A 1 111 ? 10.383 14.032 11.666 1.00 51.66 111 ASP A O 1
ATOM 839 N N . GLN A 1 112 ? 9.465 14.156 9.594 1.00 50.91 112 GLN A N 1
ATOM 840 C CA . GLN A 1 112 ? 10.644 13.960 8.688 1.00 50.91 112 GLN A CA 1
ATOM 841 C C . GLN A 1 112 ? 10.489 12.869 7.589 1.00 50.91 112 GLN A C 1
ATOM 843 O O . GLN A 1 112 ? 11.153 11.833 7.632 1.00 50.91 112 GLN A O 1
ATOM 848 N N . GLN A 1 113 ? 9.815 13.214 6.480 1.00 55.97 113 GLN A N 1
ATOM 849 C CA . GLN A 1 113 ? 9.744 12.447 5.211 1.00 55.97 113 GLN A CA 1
ATOM 850 C C . GLN A 1 113 ? 8.819 11.214 5.237 1.00 55.97 113 GLN A C 1
ATOM 852 O O . GLN A 1 113 ? 8.769 10.476 6.210 1.00 55.97 113 GLN A O 1
ATOM 857 N N . GLY A 1 114 ? 8.083 11.001 4.137 1.00 58.91 114 GLY A N 1
ATOM 858 C CA . GLY A 1 114 ? 7.047 9.965 4.039 1.00 58.91 114 GLY A CA 1
ATOM 859 C C . GLY A 1 114 ? 7.592 8.544 3.881 1.00 58.91 114 GLY A C 1
ATOM 860 O O . GLY A 1 114 ? 8.635 8.327 3.261 1.00 58.91 114 GLY A O 1
ATOM 861 N N . LEU A 1 115 ? 6.840 7.572 4.396 1.00 70.19 115 LEU A N 1
ATOM 862 C CA . LEU A 1 115 ? 7.084 6.146 4.199 1.00 70.19 115 LEU A CA 1
ATOM 863 C C . LEU A 1 115 ? 6.841 5.789 2.723 1.00 70.19 115 LEU A C 1
ATOM 865 O O . LEU A 1 115 ? 5.830 6.192 2.153 1.00 70.19 115 LEU A O 1
ATOM 869 N N . ALA A 1 116 ? 7.732 5.028 2.080 1.00 75.25 116 ALA A N 1
ATOM 870 C CA . ALA A 1 116 ? 7.519 4.574 0.700 1.00 75.25 116 ALA A CA 1
ATO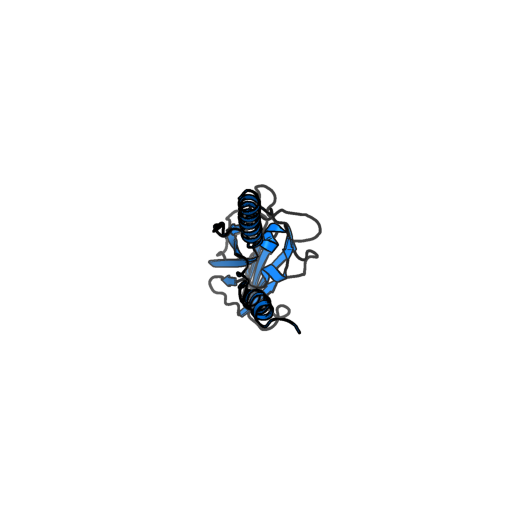M 871 C C . ALA A 1 116 ? 7.448 3.050 0.618 1.00 75.25 116 ALA A C 1
ATOM 873 O O . ALA A 1 116 ? 8.285 2.341 1.165 1.00 75.25 116 ALA A O 1
ATOM 874 N N . LEU A 1 117 ? 6.463 2.534 -0.103 1.00 80.12 117 LEU A N 1
ATOM 875 C CA . LEU A 1 117 ? 6.267 1.112 -0.340 1.00 80.12 117 LEU A CA 1
ATOM 876 C C . LEU A 1 117 ? 6.794 0.804 -1.727 1.00 80.12 117 LEU A C 1
ATOM 878 O O . LEU A 1 117 ? 6.371 1.449 -2.684 1.00 80.12 117 LEU A O 1
ATOM 882 N N . ILE A 1 118 ? 7.708 -0.155 -1.844 1.00 84.19 118 ILE A N 1
ATOM 883 C CA . ILE A 1 118 ? 8.387 -0.453 -3.101 1.00 84.19 118 ILE A CA 1
ATOM 884 C C . ILE A 1 118 ? 8.205 -1.925 -3.455 1.00 84.19 118 ILE A C 1
ATOM 886 O O . ILE A 1 118 ? 8.639 -2.798 -2.712 1.00 84.19 118 ILE A O 1
ATOM 890 N N . ALA A 1 119 ? 7.623 -2.213 -4.616 1.00 87.69 119 ALA A N 1
ATOM 891 C CA . ALA A 1 119 ? 7.722 -3.520 -5.258 1.00 87.69 119 ALA A CA 1
ATOM 892 C C . ALA A 1 119 ? 8.752 -3.463 -6.376 1.00 87.69 119 ALA A C 1
ATOM 894 O O . ALA A 1 119 ? 8.856 -2.460 -7.075 1.00 87.69 119 ALA A O 1
ATOM 895 N N . PHE A 1 120 ? 9.518 -4.530 -6.554 1.00 89.38 120 PHE A N 1
ATOM 896 C CA . PHE A 1 120 ? 10.587 -4.567 -7.541 1.00 89.38 120 PHE A CA 1
ATOM 897 C C . PHE A 1 120 ? 10.775 -5.954 -8.147 1.00 89.38 120 PHE A C 1
ATOM 899 O O . PHE A 1 120 ? 10.345 -6.974 -7.599 1.00 89.38 120 PHE A O 1
ATOM 906 N N . ALA A 1 121 ? 11.406 -5.972 -9.320 1.00 89.81 121 ALA A N 1
ATOM 907 C CA . ALA A 1 121 ? 11.875 -7.182 -9.972 1.00 89.81 121 ALA A CA 1
ATOM 908 C C . ALA A 1 121 ? 13.367 -7.382 -9.676 1.00 89.81 121 ALA A C 1
ATOM 910 O O . ALA A 1 121 ? 14.177 -6.487 -9.916 1.00 89.81 121 ALA A O 1
ATOM 911 N N . GLY A 1 122 ? 13.735 -8.564 -9.188 1.00 87.88 122 GLY A N 1
ATOM 912 C CA . GLY A 1 122 ? 15.121 -8.919 -8.866 1.00 87.88 122 GLY A CA 1
ATOM 913 C C . GLY A 1 122 ? 15.291 -9.356 -7.416 1.00 87.88 122 GLY A C 1
ATOM 914 O O . GLY A 1 122 ? 14.318 -9.444 -6.681 1.00 87.88 122 GLY A O 1
ATOM 915 N N . ALA A 1 123 ? 16.517 -9.681 -7.008 1.00 86.19 123 ALA A N 1
ATOM 916 C CA . ALA A 1 123 ? 16.801 -10.230 -5.676 1.00 86.19 123 ALA A CA 1
ATOM 917 C C . ALA A 1 123 ? 17.059 -9.163 -4.594 1.00 86.19 123 ALA A C 1
ATOM 919 O O . ALA A 1 123 ? 17.032 -9.473 -3.408 1.00 86.19 123 ALA A O 1
ATOM 920 N N . SER A 1 124 ? 17.339 -7.922 -4.996 1.00 85.88 124 SER A N 1
ATOM 921 C CA . SER A 1 124 ? 17.778 -6.831 -4.123 1.00 85.88 124 SER A CA 1
ATOM 922 C C . SER A 1 124 ? 17.218 -5.513 -4.643 1.00 85.88 124 SER A C 1
ATOM 924 O O . SER A 1 124 ? 17.289 -5.247 -5.843 1.00 85.88 124 SER A O 1
ATOM 926 N N . ILE A 1 125 ? 16.691 -4.679 -3.744 1.00 82.88 125 ILE A N 1
ATOM 927 C CA . ILE A 1 125 ? 16.203 -3.342 -4.104 1.00 82.88 125 ILE A CA 1
ATOM 928 C C . ILE A 1 125 ? 17.339 -2.423 -4.573 1.00 82.88 125 ILE A C 1
ATOM 930 O O . ILE A 1 125 ? 17.122 -1.565 -5.421 1.00 82.88 125 ILE A O 1
ATOM 934 N N . ASN A 1 126 ? 18.563 -2.636 -4.078 1.00 83.75 126 ASN A N 1
ATOM 935 C CA . ASN A 1 126 ? 19.720 -1.804 -4.422 1.00 83.75 126 ASN A CA 1
ATOM 936 C C . ASN A 1 126 ? 20.144 -1.957 -5.891 1.00 83.75 126 ASN A C 1
ATOM 938 O O . ASN A 1 126 ? 20.794 -1.071 -6.436 1.00 83.75 126 ASN A O 1
ATOM 942 N N . ASP A 1 127 ? 19.750 -3.064 -6.524 1.00 86.44 127 ASP A N 1
ATOM 943 C CA . ASP A 1 127 ? 20.097 -3.413 -7.903 1.00 86.44 127 ASP A CA 1
ATOM 944 C C . ASP A 1 127 ? 18.851 -3.461 -8.809 1.00 86.44 127 ASP A C 1
ATOM 946 O O . ASP A 1 127 ? 18.919 -3.888 -9.964 1.00 86.44 127 ASP A O 1
ATOM 950 N N . ALA A 1 128 ? 17.687 -3.061 -8.283 1.00 86.44 128 ALA A N 1
ATOM 951 C CA . ALA A 1 128 ? 16.422 -3.137 -8.992 1.00 86.44 128 ALA A CA 1
ATOM 952 C C . ALA A 1 128 ? 16.338 -2.079 -10.098 1.00 86.44 128 ALA A C 1
ATOM 954 O O . ALA A 1 128 ? 16.336 -0.875 -9.847 1.00 86.44 128 ALA A O 1
ATOM 955 N N . THR A 1 129 ? 16.187 -2.534 -11.338 1.00 88.12 129 THR A N 1
ATOM 956 C CA . THR A 1 129 ? 15.965 -1.660 -12.501 1.00 88.12 129 THR A CA 1
ATOM 957 C C . THR A 1 129 ? 14.484 -1.530 -12.861 1.00 88.12 129 THR A C 1
ATOM 959 O O . THR A 1 129 ? 14.094 -0.598 -13.561 1.00 88.12 129 THR A O 1
ATOM 962 N N . THR A 1 130 ? 13.644 -2.432 -12.355 1.00 89.06 130 THR A N 1
ATOM 963 C CA . THR A 1 130 ? 12.189 -2.408 -12.513 1.00 89.06 130 THR A CA 1
ATOM 964 C C . THR A 1 130 ? 11.555 -2.351 -11.136 1.00 89.06 130 THR A C 1
ATOM 966 O O . THR A 1 130 ? 11.725 -3.282 -10.347 1.00 89.06 130 THR A O 1
ATOM 969 N N . PHE A 1 131 ? 10.833 -1.273 -10.840 1.00 87.56 131 PHE A N 1
ATOM 970 C CA . PHE A 1 131 ? 10.156 -1.101 -9.556 1.00 87.56 131 PHE A CA 1
ATOM 971 C C . PHE A 1 131 ? 8.887 -0.265 -9.685 1.00 87.56 131 PHE A C 1
ATOM 973 O O . PHE A 1 131 ? 8.717 0.446 -10.668 1.00 87.56 131 PHE A O 1
ATOM 980 N N . LEU A 1 132 ? 8.029 -0.335 -8.672 1.00 86.12 132 LEU A N 1
ATOM 981 C CA . LEU A 1 132 ? 6.928 0.579 -8.387 1.00 86.12 132 LEU A CA 1
ATOM 982 C C . LEU A 1 132 ? 7.077 1.042 -6.935 1.00 86.12 132 LEU A C 1
ATOM 984 O O . LEU A 1 132 ? 7.123 0.203 -6.043 1.00 86.12 132 LEU A O 1
ATOM 988 N N . SER A 1 133 ? 7.133 2.350 -6.698 1.00 83.50 133 SER A N 1
ATOM 989 C CA . SER A 1 133 ? 7.160 2.975 -5.376 1.00 83.50 133 SER A CA 1
ATOM 990 C C . SER A 1 133 ? 5.906 3.818 -5.160 1.00 83.50 133 SER A C 1
ATOM 992 O O . SER A 1 133 ? 5.593 4.617 -6.039 1.00 83.50 133 SER A O 1
ATOM 994 N N . ILE A 1 134 ? 5.236 3.704 -4.013 1.00 83.50 134 ILE A N 1
ATOM 995 C CA . ILE A 1 134 ? 4.086 4.534 -3.615 1.00 83.50 134 ILE A CA 1
ATOM 996 C C . ILE A 1 134 ? 4.376 5.132 -2.238 1.00 83.50 134 ILE A C 1
ATOM 998 O O . ILE A 1 134 ? 4.759 4.391 -1.335 1.00 83.50 134 ILE A O 1
ATOM 1002 N N . THR A 1 135 ? 4.210 6.440 -2.055 1.00 80.69 135 THR A N 1
ATOM 1003 C CA . THR A 1 135 ? 4.298 7.036 -0.715 1.00 80.69 135 THR A CA 1
ATOM 1004 C C . THR A 1 135 ? 3.058 6.711 0.116 1.00 80.69 135 THR A C 1
ATOM 1006 O O . THR A 1 135 ? 1.975 6.424 -0.400 1.00 80.69 135 THR A O 1
ATOM 1009 N N . PHE A 1 136 ? 3.235 6.735 1.423 1.00 79.50 136 PHE A N 1
ATOM 1010 C CA . PHE A 1 136 ? 2.227 6.459 2.423 1.00 79.50 136 PHE A CA 1
ATOM 1011 C C . PHE A 1 136 ? 2.424 7.448 3.556 1.00 79.50 136 PHE A C 1
ATOM 1013 O O . PHE A 1 136 ? 3.566 7.776 3.879 1.00 79.50 136 PHE A O 1
ATOM 1020 N N . ASP A 1 137 ? 1.307 7.875 4.141 1.00 71.50 137 ASP A N 1
ATOM 1021 C CA . ASP A 1 137 ? 1.203 8.864 5.222 1.00 71.50 137 ASP A CA 1
ATOM 1022 C C . ASP A 1 137 ? 0.949 10.327 4.799 1.00 71.50 137 ASP A C 1
ATOM 1024 O O . ASP A 1 137 ? 0.919 11.196 5.659 1.00 71.50 137 ASP A O 1
ATOM 1028 N N . ASN A 1 138 ? 0.678 10.654 3.523 1.00 68.88 138 ASN A N 1
ATOM 1029 C CA . ASN A 1 138 ? 0.526 12.059 3.096 1.00 68.88 138 ASN A CA 1
ATOM 1030 C C . ASN A 1 138 ? -0.882 12.507 2.630 1.00 68.88 138 ASN A C 1
ATOM 1032 O O . ASN A 1 138 ? -1.010 13.077 1.543 1.00 68.88 138 ASN A O 1
ATOM 1036 N N . PRO A 1 139 ? -1.977 12.358 3.402 1.00 58.41 139 PRO A N 1
ATOM 1037 C CA . PRO A 1 139 ? -3.204 13.091 3.102 1.00 58.41 139 PRO A CA 1
ATOM 1038 C C . PRO A 1 139 ? -3.221 14.432 3.848 1.00 58.41 139 PRO A C 1
ATOM 1040 O O . PRO A 1 139 ? -3.726 14.541 4.965 1.00 58.41 139 PRO A O 1
ATOM 1043 N N . VAL A 1 140 ? -2.717 15.504 3.236 1.00 56.62 140 VAL A N 1
ATOM 1044 C CA . VAL A 1 140 ? -2.991 16.850 3.770 1.00 56.62 140 VAL A CA 1
ATOM 1045 C C . VAL A 1 140 ? -4.376 17.294 3.313 1.00 56.62 140 VAL A C 1
ATOM 1047 O O . VAL A 1 140 ? -4.622 17.404 2.117 1.00 56.62 140 VAL A O 1
ATOM 1050 N N . SER A 1 141 ? -5.262 17.559 4.279 1.00 52.69 141 SER A N 1
ATOM 1051 C CA . SER A 1 141 ? -6.616 18.123 4.140 1.00 52.69 141 SER A CA 1
ATOM 1052 C C . SER A 1 141 ? -7.001 18.584 2.727 1.00 52.69 141 SER A C 1
ATOM 1054 O O . SER A 1 141 ? -6.656 19.688 2.307 1.00 52.69 141 SER A O 1
ATOM 1056 N N . ASN A 1 142 ? -7.786 17.755 2.032 1.00 52.91 142 ASN A N 1
ATOM 1057 C CA . ASN A 1 142 ? -8.422 18.027 0.734 1.00 52.91 142 ASN A CA 1
ATOM 1058 C C . ASN A 1 142 ? -7.487 18.255 -0.473 1.00 52.91 142 ASN A C 1
ATOM 1060 O O . ASN A 1 142 ? -7.984 18.591 -1.547 1.00 52.91 142 ASN A O 1
ATOM 1064 N N . ALA A 1 143 ? -6.175 18.047 -0.339 1.00 56.75 143 ALA A N 1
ATOM 1065 C CA . ALA A 1 143 ? -5.227 18.058 -1.451 1.00 56.75 143 ALA A CA 1
ATOM 1066 C C . ALA A 1 143 ? -4.450 16.733 -1.480 1.00 56.75 143 ALA A C 1
ATOM 1068 O O . ALA A 1 143 ? -3.839 16.334 -0.493 1.00 56.75 143 ALA A O 1
ATOM 1069 N N . VAL A 1 144 ? -4.492 16.031 -2.610 1.00 57.59 144 VAL A N 1
ATOM 1070 C CA . VAL A 1 144 ? -3.854 14.718 -2.782 1.00 57.59 144 VAL A CA 1
ATOM 1071 C C . VAL A 1 144 ? -2.329 14.881 -2.793 1.00 57.59 144 VAL A C 1
ATOM 1073 O O . VAL A 1 144 ? -1.819 15.698 -3.561 1.00 57.59 144 VAL A O 1
ATOM 1076 N N . LYS A 1 145 ? -1.591 14.130 -1.961 1.00 66.38 145 LYS A N 1
ATOM 1077 C CA . LYS A 1 145 ? -0.122 14.253 -1.894 1.00 66.38 145 LYS A CA 1
ATOM 1078 C C . LYS A 1 145 ? 0.664 12.950 -1.809 1.00 66.38 145 LYS A C 1
ATOM 1080 O O . LYS A 1 145 ? 1.892 13.020 -1.880 1.00 66.38 145 LYS A O 1
ATOM 1085 N N . ASP A 1 146 ? 0.016 11.791 -1.708 1.00 76.56 146 ASP A N 1
ATOM 1086 C CA . ASP A 1 146 ? 0.754 10.557 -1.935 1.00 76.56 146 ASP A CA 1
ATOM 1087 C C . ASP A 1 146 ? 1.027 10.393 -3.433 1.00 76.56 146 ASP A C 1
ATOM 1089 O O . ASP A 1 146 ? 0.170 10.681 -4.273 1.00 76.56 146 ASP A O 1
ATOM 1093 N N . GLN A 1 147 ? 2.235 9.965 -3.780 1.00 76.12 147 GLN A N 1
ATOM 1094 C CA . GLN A 1 147 ? 2.717 9.877 -5.155 1.00 76.12 147 GLN A CA 1
ATOM 1095 C C . GLN A 1 147 ? 3.209 8.470 -5.447 1.00 76.12 147 GLN A C 1
ATOM 1097 O O . GLN A 1 147 ? 3.727 7.792 -4.559 1.00 76.12 147 GLN A O 1
ATOM 1102 N N . PHE A 1 148 ? 3.105 8.055 -6.710 1.00 79.88 148 PHE A N 1
ATOM 1103 C CA . PHE A 1 148 ? 3.774 6.845 -7.164 1.00 79.88 148 PHE A CA 1
ATOM 1104 C C . PHE A 1 148 ? 4.712 7.076 -8.348 1.00 79.88 148 PHE A C 1
ATOM 1106 O O . PHE A 1 148 ? 4.570 8.019 -9.131 1.00 79.88 148 PHE A O 1
ATOM 1113 N N . ASN A 1 149 ? 5.682 6.174 -8.469 1.00 79.25 149 ASN A N 1
ATOM 1114 C CA . ASN A 1 149 ? 6.654 6.121 -9.550 1.00 79.25 149 ASN A CA 1
ATOM 1115 C C . ASN A 1 149 ? 6.964 4.668 -9.907 1.00 79.25 149 ASN A C 1
ATOM 1117 O O . ASN A 1 149 ? 7.042 3.822 -9.025 1.00 79.25 149 ASN A O 1
ATOM 1121 N N . ALA A 1 150 ? 7.183 4.391 -11.182 1.00 81.88 150 ALA A N 1
ATOM 1122 C CA . ALA A 1 150 ? 7.507 3.091 -11.722 1.00 81.88 150 ALA A CA 1
ATOM 1123 C C . ALA A 1 150 ? 8.594 3.180 -12.799 1.00 81.88 150 ALA A C 1
ATOM 1125 O O . ALA A 1 150 ? 8.529 3.970 -13.749 1.00 81.88 150 ALA A O 1
ATOM 1126 N N . LEU A 1 151 ? 9.580 2.300 -12.667 1.00 84.56 151 LEU A N 1
ATOM 1127 C CA . LEU A 1 151 ? 10.629 2.073 -13.652 1.00 84.56 151 LEU A CA 1
ATOM 1128 C C . LEU A 1 151 ? 10.459 0.705 -14.304 1.00 84.56 151 LEU A C 1
ATOM 1130 O O . LEU A 1 151 ? 9.991 -0.243 -13.675 1.00 84.56 151 LEU A O 1
ATOM 1134 N N . ASN A 1 152 ? 10.908 0.604 -15.551 1.00 85.75 152 ASN A N 1
ATOM 1135 C CA . ASN A 1 152 ? 11.009 -0.636 -16.307 1.00 85.75 152 ASN A CA 1
ATOM 1136 C C . ASN A 1 152 ? 12.401 -0.713 -16.925 1.00 85.75 152 ASN A C 1
ATOM 1138 O O . ASN A 1 152 ? 12.736 0.052 -17.832 1.00 85.75 152 ASN A O 1
ATOM 1142 N N . ASN A 1 153 ? 13.220 -1.622 -16.408 1.00 87.94 153 ASN A N 1
ATOM 1143 C CA . ASN A 1 153 ? 14.586 -1.870 -16.853 1.00 87.94 153 ASN A CA 1
ATOM 1144 C C . ASN A 1 153 ? 15.437 -0.586 -16.921 1.00 87.94 153 ASN A C 1
ATOM 1146 O O . ASN A 1 153 ? 16.144 -0.337 -17.895 1.00 87.94 153 ASN A O 1
ATOM 1150 N N . GLY A 1 154 ? 15.343 0.255 -15.889 1.00 82.00 154 GLY A N 1
ATOM 1151 C CA . GLY A 1 154 ? 16.109 1.493 -15.733 1.00 82.00 154 GLY A CA 1
ATOM 1152 C C . GLY A 1 154 ? 15.548 2.683 -16.511 1.00 82.00 154 GLY A C 1
ATOM 1153 O O . GLY A 1 154 ? 16.066 3.788 -16.386 1.00 82.00 154 GLY A O 1
ATOM 1154 N N . SER A 1 155 ? 14.481 2.479 -17.286 1.00 82.06 155 SER A N 1
ATOM 1155 C CA . SER A 1 155 ? 13.771 3.545 -17.991 1.00 82.06 155 SER A CA 1
ATOM 1156 C C . SER A 1 155 ? 12.517 3.947 -17.225 1.00 82.06 155 SER A C 1
ATOM 1158 O O . SER A 1 155 ? 11.845 3.097 -16.637 1.00 82.06 155 SER A O 1
ATOM 1160 N N . ALA A 1 156 ? 12.182 5.239 -17.252 1.00 77.31 156 ALA A N 1
ATOM 1161 C CA . ALA A 1 156 ? 10.903 5.711 -16.738 1.00 77.31 156 ALA A CA 1
ATOM 1162 C C . ALA A 1 156 ? 9.774 4.988 -17.479 1.00 77.31 156 ALA A C 1
ATOM 1164 O O . ALA A 1 156 ? 9.680 5.067 -18.704 1.00 77.31 156 ALA A O 1
ATOM 1165 N N . PHE A 1 157 ? 8.961 4.244 -16.734 1.00 73.56 157 PHE A N 1
ATOM 1166 C CA . PHE A 1 157 ? 7.839 3.495 -17.292 1.00 73.56 157 PHE A CA 1
ATOM 1167 C C . PHE A 1 157 ? 6.538 4.244 -17.063 1.00 73.56 157 PHE A C 1
ATOM 1169 O O . PHE A 1 157 ? 5.753 4.446 -17.982 1.00 73.56 157 PHE A O 1
ATOM 1176 N N . ALA A 1 158 ? 6.366 4.716 -15.833 1.00 71.69 158 ALA A N 1
ATOM 1177 C CA . ALA A 1 158 ? 5.272 5.565 -15.422 1.00 71.69 158 ALA A CA 1
ATOM 1178 C C . ALA A 1 158 ? 5.695 6.280 -14.153 1.00 71.69 158 ALA A C 1
ATOM 1180 O O . ALA A 1 158 ? 6.032 5.611 -13.194 1.00 71.69 158 ALA A O 1
ATOM 1181 N N . GLY A 1 159 ? 5.681 7.604 -14.085 1.00 61.44 159 GLY A N 1
ATOM 1182 C CA . GLY A 1 159 ? 5.995 8.232 -12.811 1.00 61.44 159 GLY A CA 1
ATOM 1183 C C . GLY A 1 159 ? 6.535 9.634 -12.897 1.00 61.44 159 GLY A C 1
ATOM 1184 O O . GLY A 1 159 ? 7.085 10.072 -13.901 1.00 61.44 159 GLY A O 1
ATOM 1185 N N . PHE A 1 160 ? 6.303 10.300 -11.777 1.00 58.22 160 PHE A N 1
ATOM 1186 C CA . PHE A 1 160 ? 6.175 11.727 -11.611 1.00 58.22 160 PHE A CA 1
ATOM 1187 C C . PHE A 1 160 ? 5.244 12.369 -12.634 1.00 58.22 160 PHE A C 1
ATOM 1189 O O . PHE A 1 160 ? 5.669 12.679 -13.748 1.00 58.22 160 PHE A O 1
ATOM 1196 N N . PRO A 1 161 ? 3.999 12.669 -12.223 1.00 58.53 161 PRO A N 1
ATOM 1197 C CA . PRO A 1 161 ? 3.573 12.822 -10.818 1.00 58.53 161 PRO A CA 1
ATOM 1198 C C . PRO A 1 161 ? 2.080 12.595 -10.586 1.00 58.53 161 PRO A C 1
ATOM 1200 O O . PRO A 1 161 ? 1.387 13.456 -10.060 1.00 58.53 161 PRO A O 1
ATOM 1203 N N . THR A 1 162 ? 1.602 11.408 -10.935 1.00 66.00 162 THR A N 1
ATOM 1204 C CA . THR A 1 162 ? 0.257 10.955 -10.591 1.00 66.00 162 THR A CA 1
ATOM 1205 C C . THR A 1 162 ? 0.110 10.825 -9.070 1.00 66.00 162 THR A C 1
ATOM 1207 O O . THR A 1 162 ? 0.917 10.163 -8.413 1.00 66.00 162 THR A O 1
ATOM 1210 N N . ALA A 1 163 ? -0.916 11.472 -8.516 1.00 76.81 163 ALA A N 1
ATOM 1211 C CA . ALA A 1 163 ? -1.181 11.509 -7.082 1.00 76.81 163 ALA A CA 1
ATOM 1212 C C . ALA A 1 163 ? -2.316 10.547 -6.703 1.00 76.81 163 ALA A C 1
ATOM 1214 O O . ALA A 1 163 ? -3.173 10.239 -7.533 1.00 76.81 163 ALA A O 1
ATOM 1215 N N . GLY A 1 164 ? -2.380 10.105 -5.453 1.00 81.06 164 GLY A N 1
ATOM 1216 C CA . GLY A 1 164 ? -3.501 9.318 -4.942 1.00 81.06 164 GLY A CA 1
ATOM 1217 C C . GLY A 1 164 ? -3.597 9.306 -3.421 1.00 81.06 164 GLY A C 1
ATOM 1218 O O . GLY A 1 164 ? -2.992 10.137 -2.745 1.00 81.06 164 GLY A O 1
ATOM 1219 N N . PHE A 1 165 ? -4.403 8.394 -2.888 1.00 82.12 165 PHE A N 1
ATOM 1220 C CA . PHE A 1 165 ? -4.619 8.266 -1.449 1.00 82.12 165 PHE A CA 1
ATOM 1221 C C . PHE A 1 165 ? -4.880 6.818 -1.036 1.00 82.12 165 PHE A C 1
ATOM 1223 O O . PHE A 1 165 ? -5.421 6.015 -1.800 1.00 82.12 165 PHE A O 1
ATOM 1230 N N . TRP A 1 166 ? -4.537 6.504 0.210 1.00 87.50 166 TRP A N 1
ATOM 1231 C CA . TRP A 1 166 ? -4.848 5.228 0.846 1.00 87.50 166 TRP A CA 1
ATOM 1232 C C . TRP A 1 166 ? -6.171 5.300 1.607 1.00 87.50 166 TRP A C 1
ATOM 1234 O O . TRP A 1 166 ? -6.440 6.263 2.322 1.00 87.50 166 TRP A O 1
ATOM 1244 N N . THR A 1 167 ? -6.993 4.262 1.470 1.00 89.44 167 THR A N 1
ATOM 1245 C CA . THR A 1 167 ? -8.263 4.112 2.193 1.00 89.44 167 THR A CA 1
ATOM 1246 C C . THR A 1 167 ? -8.227 2.859 3.050 1.00 89.44 167 THR A C 1
ATOM 1248 O O . THR A 1 167 ? -7.881 1.788 2.552 1.00 89.44 167 THR A O 1
ATOM 1251 N N . ALA A 1 168 ? -8.620 2.987 4.316 1.00 91.75 168 ALA A N 1
ATOM 1252 C CA . ALA A 1 168 ? -8.777 1.868 5.236 1.00 91.75 168 ALA A CA 1
ATOM 1253 C C . ALA A 1 168 ? -10.194 1.283 5.151 1.00 91.75 168 ALA A C 1
ATOM 1255 O O . ALA A 1 168 ? -11.184 2.009 5.236 1.00 91.75 168 ALA A O 1
ATOM 1256 N N . THR A 1 169 ? -10.292 -0.040 5.040 1.00 94.94 169 THR A N 1
ATOM 1257 C CA . THR A 1 169 ? -11.546 -0.786 5.187 1.00 94.94 169 THR A CA 1
ATOM 1258 C C . THR A 1 169 ? -11.495 -1.571 6.488 1.00 94.94 169 THR A C 1
ATOM 1260 O O . THR A 1 169 ? -10.754 -2.547 6.604 1.00 94.94 169 THR A O 1
ATOM 1263 N N . LEU A 1 170 ? -12.266 -1.129 7.484 1.00 90.69 170 LEU A N 1
ATOM 1264 C CA . LEU A 1 170 ? -12.325 -1.802 8.777 1.00 90.69 170 LEU A CA 1
ATOM 1265 C C . LEU A 1 170 ? -13.157 -3.090 8.686 1.00 90.69 170 LEU A C 1
ATOM 1267 O O . LEU A 1 170 ? -14.165 -3.130 7.973 1.00 90.69 170 LEU A O 1
ATOM 1271 N N . PRO A 1 171 ? -12.792 -4.129 9.452 1.00 87.62 171 PRO A N 1
ATOM 1272 C CA . PRO A 1 171 ? -13.578 -5.345 9.517 1.00 87.62 171 PRO A CA 1
ATOM 1273 C C . PRO A 1 171 ?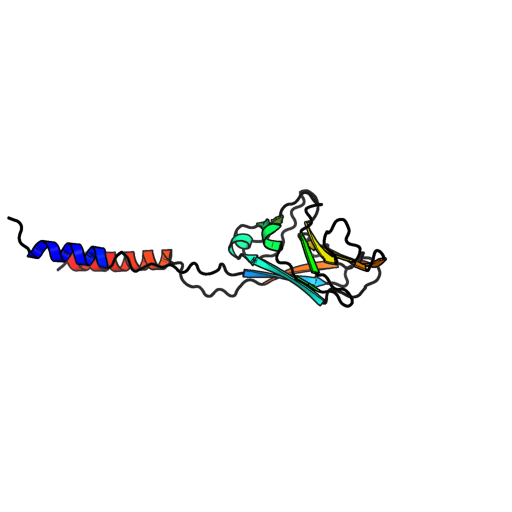 -14.933 -5.029 10.157 1.00 87.62 171 PRO A C 1
ATOM 1275 O O . PRO A 1 171 ? -15.011 -4.403 11.216 1.00 87.62 171 PRO A O 1
ATOM 1278 N N . VAL A 1 172 ? -16.019 -5.482 9.527 1.00 75.56 172 VAL A N 1
ATOM 1279 C CA . VAL A 1 172 ? -17.359 -5.397 10.117 1.00 75.56 172 VAL A CA 1
ATOM 1280 C C . VAL A 1 172 ? -17.369 -6.185 11.423 1.00 75.56 172 VAL A C 1
ATOM 1282 O O . VAL A 1 172 ? -17.163 -7.400 11.449 1.00 75.56 172 VAL A O 1
ATOM 1285 N N . GLY A 1 173 ? -17.548 -5.465 12.528 1.00 62.84 173 GLY A N 1
ATOM 1286 C CA . GLY A 1 173 ? -17.487 -6.033 13.861 1.00 62.84 173 GLY A CA 1
ATOM 1287 C C . GLY A 1 173 ? -18.594 -7.057 14.075 1.00 62.84 173 GLY A C 1
ATOM 1288 O O . GLY A 1 173 ? -19.726 -6.699 14.386 1.00 62.84 173 GLY A O 1
ATOM 1289 N N . ASN A 1 174 ? -18.252 -8.344 14.029 1.00 48.44 174 ASN A N 1
ATOM 1290 C CA . ASN A 1 174 ? -18.950 -9.303 14.872 1.00 48.44 174 ASN A CA 1
ATOM 1291 C C . ASN A 1 174 ? -18.542 -8.956 16.302 1.00 48.44 174 ASN A C 1
ATOM 1293 O O . ASN A 1 174 ? -17.447 -9.323 16.737 1.00 48.44 174 ASN A O 1
ATOM 1297 N N . SER A 1 175 ? -19.403 -8.219 17.005 1.00 46.78 175 SER A N 1
ATOM 1298 C CA . SER A 1 175 ? -19.313 -7.952 18.439 1.00 46.78 175 SER A CA 1
ATOM 1299 C C . SER A 1 175 ? -19.434 -9.272 19.203 1.00 46.78 175 SER A C 1
ATOM 1301 O O . SER A 1 175 ? -20.473 -9.591 19.776 1.00 46.78 175 SER A O 1
ATOM 1303 N N . VAL A 1 176 ? -18.393 -10.097 19.147 1.00 51.41 176 VAL A N 1
ATOM 1304 C CA . VAL A 1 176 ? -18.230 -11.235 20.040 1.00 51.41 176 VAL A CA 1
ATOM 1305 C C . VAL A 1 176 ? -17.768 -10.627 21.358 1.00 51.41 176 VAL A C 1
ATOM 1307 O O . VAL A 1 176 ? -16.703 -10.009 2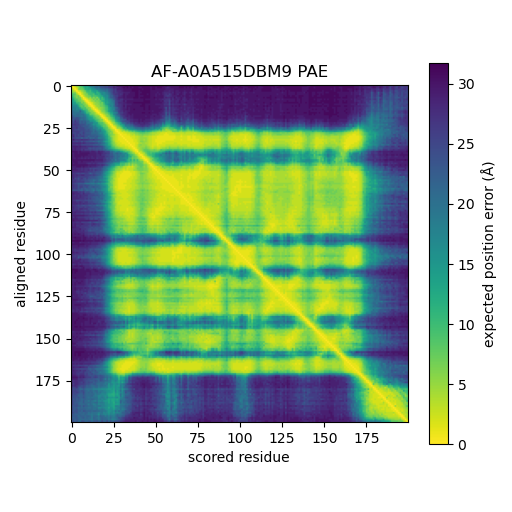1.363 1.00 51.41 176 VAL A O 1
ATOM 1310 N N . PRO A 1 177 ? -18.554 -10.737 22.445 1.00 51.25 177 PRO A N 1
ATOM 1311 C CA . PRO A 1 177 ? -18.147 -10.220 23.741 1.00 51.25 177 PRO A CA 1
ATOM 1312 C C . PRO A 1 177 ? -16.765 -10.758 24.087 1.00 51.25 177 PRO A C 1
ATOM 1314 O O . PRO A 1 177 ? -16.517 -11.962 23.962 1.00 51.25 177 PRO A O 1
ATOM 1317 N N . GLU A 1 178 ? -15.868 -9.860 24.487 1.00 57.31 178 GLU A N 1
ATOM 1318 C CA . GLU A 1 178 ? -14.518 -10.242 24.868 1.00 57.31 178 GLU A CA 1
ATOM 1319 C C . GLU A 1 178 ? -14.587 -11.327 25.955 1.00 57.31 178 GLU A C 1
ATOM 1321 O O . GLU A 1 178 ? -15.476 -11.286 26.817 1.00 57.31 178 GLU A O 1
ATOM 1326 N N . PRO A 1 179 ? -13.666 -12.305 25.959 1.00 58.84 179 PRO A N 1
ATOM 1327 C CA . PRO A 1 179 ? -13.655 -13.372 26.957 1.00 58.84 179 PRO A CA 1
ATOM 1328 C C . PRO A 1 179 ? -13.742 -12.859 28.403 1.00 58.84 179 PRO A C 1
ATOM 1330 O O . PRO A 1 179 ? -14.363 -13.502 29.249 1.00 58.84 179 PRO A O 1
ATOM 1333 N N . GLY A 1 180 ? -13.195 -11.667 28.675 1.00 62.28 180 GLY A N 1
ATOM 1334 C CA . GLY A 1 180 ? -13.313 -10.984 29.964 1.00 62.28 180 GLY A CA 1
ATOM 1335 C C . GLY A 1 180 ? -14.750 -10.591 30.327 1.00 62.28 180 GLY A C 1
ATOM 1336 O O . GLY A 1 180 ? -15.163 -10.776 31.471 1.00 62.28 180 GLY A O 1
ATOM 1337 N N . SER A 1 181 ? -15.553 -10.129 29.366 1.00 65.69 181 SER A N 1
ATOM 1338 C CA . SER A 1 181 ? -16.968 -9.800 29.578 1.00 65.69 181 SER A CA 1
ATOM 1339 C C . SER A 1 181 ? -17.807 -11.047 29.872 1.00 65.69 181 SER A C 1
ATOM 1341 O O . SER A 1 181 ? -18.690 -10.998 30.727 1.00 65.69 181 SER A O 1
ATOM 1343 N N . LEU A 1 182 ? -17.507 -12.184 29.230 1.00 68.06 182 LEU A N 1
ATOM 1344 C CA . LEU A 1 182 ? -18.154 -13.467 29.535 1.00 68.06 182 LEU A CA 1
ATOM 1345 C C . LEU A 1 182 ? -17.719 -14.025 30.893 1.00 68.06 182 LEU A C 1
ATOM 1347 O O . LEU A 1 182 ? -18.551 -14.562 31.623 1.00 68.06 182 LEU A O 1
ATOM 1351 N N . ALA A 1 183 ? -16.446 -13.870 31.261 1.00 72.38 183 ALA A N 1
ATOM 1352 C CA . ALA A 1 183 ? -15.951 -14.260 32.576 1.00 72.38 183 ALA A CA 1
ATOM 1353 C C . ALA A 1 183 ? -16.613 -13.435 33.691 1.00 72.38 183 ALA A C 1
ATOM 1355 O O . ALA A 1 183 ? -17.068 -14.000 34.684 1.00 72.38 183 ALA A O 1
ATOM 1356 N N . LEU A 1 184 ? -16.745 -12.118 33.510 1.00 76.69 184 LEU A N 1
ATOM 1357 C CA . LEU A 1 184 ? -17.430 -11.234 34.457 1.00 76.69 184 LEU A CA 1
ATOM 1358 C C . LEU A 1 184 ? -18.938 -11.499 34.521 1.00 76.69 184 LEU A C 1
ATOM 1360 O O . LEU A 1 184 ? -19.503 -11.517 35.614 1.00 76.69 184 LEU A O 1
ATOM 1364 N N . LEU A 1 185 ? -19.587 -11.777 33.387 1.00 79.69 185 LEU A N 1
ATOM 1365 C CA . LEU A 1 185 ? -20.985 -12.211 33.353 1.00 79.69 185 LEU A CA 1
ATOM 1366 C C . LEU A 1 185 ? -21.169 -13.546 34.091 1.00 79.69 185 LEU A C 1
ATOM 1368 O O . LEU A 1 185 ? -22.072 -13.682 34.916 1.00 79.69 185 LEU A O 1
ATOM 1372 N N . GLY A 1 186 ? -20.280 -14.513 33.849 1.00 74.94 186 GLY A N 1
ATOM 1373 C CA . GLY A 1 186 ? -20.271 -15.807 34.527 1.00 74.94 186 GLY A CA 1
ATOM 1374 C C . GLY A 1 186 ? -20.070 -15.675 36.039 1.00 74.94 186 GLY A C 1
ATOM 1375 O O . GLY A 1 186 ? -20.828 -16.257 36.816 1.00 74.94 186 GLY A O 1
ATOM 1376 N N . LEU A 1 187 ? -19.113 -14.851 36.472 1.00 79.00 187 LEU A N 1
ATOM 1377 C CA . LEU A 1 187 ? -18.884 -14.537 37.886 1.00 79.00 187 LEU A CA 1
ATOM 1378 C C . LEU A 1 187 ? -20.082 -13.817 38.517 1.00 79.00 187 LEU A C 1
ATOM 1380 O O . LEU A 1 187 ? -20.466 -14.145 39.639 1.00 79.00 187 LEU A O 1
ATOM 1384 N N . GLY A 1 188 ? -20.716 -12.890 37.794 1.00 78.62 188 GLY A N 1
ATOM 1385 C CA . GLY A 1 188 ? -21.924 -12.197 38.243 1.00 78.62 188 GLY A CA 1
ATOM 1386 C C . GLY A 1 188 ? -23.090 -13.157 38.493 1.00 78.62 188 GLY A C 1
ATOM 1387 O O . GLY A 1 188 ? -23.732 -13.102 39.543 1.00 78.62 188 GLY A O 1
ATOM 1388 N N . ILE A 1 189 ? -23.321 -14.102 37.578 1.00 83.12 189 ILE A N 1
ATOM 1389 C CA . ILE A 1 189 ? -24.373 -15.122 37.713 1.00 83.12 189 ILE A CA 1
ATOM 1390 C C . ILE A 1 189 ? -24.075 -16.071 38.884 1.00 83.12 189 ILE A C 1
ATOM 1392 O O . ILE A 1 189 ? -24.967 -16.365 39.686 1.00 83.12 189 ILE A O 1
ATOM 1396 N N . LEU A 1 190 ? -22.823 -16.516 39.031 1.00 79.56 190 LEU A N 1
ATOM 1397 C CA . LEU A 1 190 ? -22.400 -17.361 40.153 1.00 79.56 190 LEU A CA 1
ATOM 1398 C C . LEU A 1 190 ? -22.545 -16.640 41.503 1.00 79.56 190 LEU A C 1
ATOM 1400 O O . LEU A 1 190 ? -23.026 -17.238 42.470 1.00 79.56 190 LEU A O 1
ATOM 1404 N N . GLY A 1 191 ? -22.209 -15.350 41.562 1.00 74.75 191 GLY A N 1
ATOM 1405 C CA . GLY A 1 191 ? -22.401 -14.511 42.745 1.00 74.75 191 GLY A CA 1
ATOM 1406 C C . GLY A 1 191 ? -23.873 -14.407 43.160 1.00 74.75 191 GLY A C 1
ATOM 1407 O O . GLY A 1 191 ? -24.207 -14.615 44.328 1.00 74.75 191 GLY A O 1
ATOM 1408 N N . ILE A 1 192 ? -24.780 -14.178 42.204 1.00 80.69 192 ILE A N 1
ATOM 1409 C CA . ILE A 1 192 ? -26.229 -14.104 42.462 1.00 80.69 192 ILE A CA 1
ATOM 1410 C C . ILE A 1 192 ? -26.781 -15.454 42.950 1.00 80.69 192 ILE A C 1
ATOM 1412 O O . ILE A 1 192 ? -27.579 -15.501 43.894 1.00 80.69 192 ILE A O 1
ATOM 1416 N N . ALA A 1 193 ? -26.343 -16.565 42.353 1.00 76.38 193 ALA A N 1
ATOM 1417 C CA . ALA A 1 193 ? -26.751 -17.905 42.771 1.00 76.38 193 ALA A CA 1
ATOM 1418 C C . ALA A 1 193 ? -26.289 -18.237 44.204 1.00 76.38 193 ALA A C 1
ATOM 1420 O O . ALA A 1 193 ? -27.055 -18.814 44.983 1.00 76.38 193 ALA A O 1
ATOM 1421 N N . ALA A 1 194 ? -25.074 -17.830 44.583 1.00 73.44 194 ALA A N 1
ATOM 1422 C CA . ALA A 1 194 ? -24.546 -18.011 45.935 1.00 73.44 194 ALA A CA 1
ATOM 1423 C C . ALA A 1 194 ? -25.315 -17.186 46.986 1.00 73.44 194 ALA A C 1
ATOM 1425 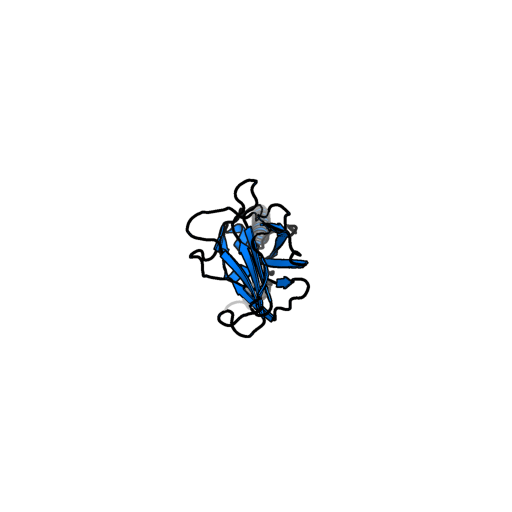O O . ALA A 1 194 ? -25.570 -17.676 48.088 1.00 73.44 194 ALA A O 1
ATOM 1426 N N . ILE A 1 195 ? -25.749 -15.967 46.641 1.00 79.25 195 ILE A N 1
ATOM 1427 C CA . ILE A 1 195 ? -26.568 -15.117 47.522 1.00 79.25 195 ILE A CA 1
ATOM 1428 C C . ILE A 1 195 ? -27.955 -15.730 47.751 1.00 79.25 195 ILE A C 1
ATOM 1430 O O . ILE A 1 195 ? -28.439 -15.742 48.884 1.00 79.25 195 ILE A O 1
ATOM 1434 N N . ARG A 1 196 ? -28.592 -16.282 46.708 1.00 69.38 196 ARG A N 1
ATOM 1435 C CA . ARG A 1 196 ? -29.897 -16.955 46.844 1.00 69.38 196 ARG A CA 1
ATOM 1436 C C . ARG A 1 196 ? -29.830 -18.198 47.731 1.00 69.38 196 ARG A C 1
ATOM 1438 O O . ARG A 1 196 ? -30.735 -18.400 48.532 1.00 69.38 196 ARG A O 1
ATOM 1445 N N . ARG A 1 197 ? -28.750 -18.984 47.650 1.00 66.25 197 ARG A N 1
ATOM 1446 C CA . ARG A 1 197 ? -28.555 -20.182 48.491 1.00 66.25 197 ARG A CA 1
ATOM 1447 C C . ARG A 1 197 ? -28.302 -19.885 49.970 1.00 66.25 197 ARG A C 1
ATOM 1449 O O . ARG A 1 197 ? -28.465 -20.780 50.778 1.00 66.25 197 ARG A O 1
ATOM 1456 N N . ARG A 1 198 ? -27.904 -18.661 50.331 1.00 61.59 198 ARG A N 1
ATOM 1457 C CA . ARG A 1 198 ? -27.737 -18.246 51.738 1.00 61.59 198 ARG A CA 1
ATOM 1458 C C . ARG A 1 198 ? -29.034 -17.794 52.412 1.00 61.59 198 ARG A C 1
ATOM 1460 O O . ARG A 1 198 ? -29.027 -17.577 53.617 1.00 61.59 198 ARG A O 1
ATOM 1467 N N . LYS A 1 199 ? -30.107 -17.581 51.643 1.00 51.28 199 LYS A N 1
ATOM 1468 C CA . LYS A 1 199 ? -31.412 -17.129 52.153 1.00 51.28 199 LYS A CA 1
ATOM 1469 C C . LYS A 1 199 ? -32.453 -18.254 52.272 1.00 51.28 199 LYS A C 1
ATOM 1471 O O . LYS A 1 199 ? -33.575 -17.960 52.674 1.00 51.28 199 LYS A O 1
ATOM 1476 N N . GLN A 1 200 ? -32.100 -19.489 51.914 1.00 48.81 200 GLN A N 1
ATOM 1477 C CA . GLN A 1 200 ? -32.863 -20.707 52.213 1.00 48.81 200 GLN A CA 1
ATOM 1478 C C . GLN A 1 200 ? -32.132 -21.492 53.296 1.00 48.81 200 GLN A C 1
ATOM 1480 O O . GLN A 1 200 ? -32.832 -22.116 54.117 1.00 48.81 200 GLN A O 1
#

Solvent-accessible surface area (backbone atoms only — not comparable to full-atom values): 11442 Å² total; per-residue (Å²): 138,84,67,81,74,66,61,61,64,59,54,59,62,61,67,62,62,76,78,66,76,84,71,74,81,69,77,73,56,49,27,41,36,37,58,44,83,44,91,72,27,57,77,77,86,60,88,66,64,79,42,39,38,30,55,31,47,43,67,38,35,53,70,28,43,44,40,50,77,47,47,54,71,48,47,72,40,39,82,98,58,74,61,80,40,62,49,60,43,66,83,25,83,36,67,51,37,40,27,37,50,87,65,46,41,57,42,56,72,94,83,54,62,61,31,32,42,32,34,24,32,65,96,45,80,93,77,40,35,25,36,40,38,35,46,44,46,41,57,51,88,98,46,70,58,16,41,40,38,27,35,49,78,72,37,88,67,36,59,69,31,43,14,24,51,73,44,49,46,72,62,82,77,77,84,65,76,53,71,66,57,53,50,52,49,50,50,51,53,52,51,53,53,54,55,58,63,72,77,111

Sequence (200 aa):
MFSLKSIRVVAIVLAFSGSLFALQAKADPVVTYTWTTTSQGFGQHVDQPSSATFDASLSAVQSGKITANDISNIQLFYPGLTFNNSVVSTFGFDFGAYVNPVTGALVFHDDQQGLALIAFAGASINDATTFLSITFDNPVSNAVKDQFNALNNGSAFAGFPTAGFWTATLPVGNSVPEPGSLALLGLGILGIAAIRRRKQ